Protein AF-A0A8X6JW72-F1 (afdb_monomer)

pLDDT: mean 97.04, std 2.97, range [80.62, 98.94]

Mean predicted aligned error: 2.6 Å

Secondary structure (DSSP, 8-state):
-PPP-----SS---HHHHHTTTT-EEETTEEEE--TTSSEEEEEESS-S--SPP-SEEEEE-B-GGGHHHHHHHHHHHHT-TT-S-SEEEEE-TTTS-TTSHHHHS--EEEE---SSTTSPPPHHHHHHHHHHHHHHHHHHHHTTPPB----TT-B--TT-SSEEEEETTT--SS--HHHHHHHHT-HHHHHHH-

Radius of gyration: 15.73 Å; Cα contacts (8 Å, |Δi|>4): 395; chains: 1; bounding box: 40×36×39 Å

Nearest PDB structures (foldseek):
  2q8y-assembly1_A  TM=9.931E-01  e=3.875E-40  Salmonella enterica subsp. enterica serovar Enteritidis
  2z8p-assembly1_A  TM=9.912E-01  e=4.038E-39  Salmonella enterica subsp. enterica serovar Typhimurium
  4hah-assembly1_A  TM=9.870E-01  e=9.002E-39  Salmonella enterica subsp. enterica serovar Typhimurium str. LT2
  4h43-assembly1_A  TM=9.862E-01  e=8.464E-39  Salmonella enterica subsp. enterica serovar Typhimurium str. LT2
  3bo6-assembly2_B  TM=9.885E-01  e=1.152E-35  Chromobacterium violaceum

Solvent-accessible surface area (backbone atoms only — not comparable to full-atom values): 10543 Å² total; per-residue (Å²): 131,81,86,75,80,67,61,59,42,81,86,61,70,48,49,68,53,46,64,65,21,34,86,68,38,77,48,74,62,22,43,26,26,30,50,91,88,59,48,45,30,39,38,33,37,75,76,61,77,46,58,16,57,75,75,33,43,30,38,28,37,11,38,31,54,93,42,49,53,59,52,44,54,66,41,39,24,54,69,42,16,85,57,43,78,52,44,33,38,35,36,49,37,76,90,69,46,60,76,86,37,69,50,39,39,4,42,30,30,40,42,45,46,44,21,48,34,72,89,43,44,71,46,70,69,56,52,51,44,41,38,48,50,52,54,50,53,51,50,44,39,54,78,68,67,56,54,58,26,46,74,56,69,38,36,45,64,59,92,88,45,72,38,50,30,37,42,42,62,79,83,46,64,85,85,38,46,70,72,54,35,55,55,52,64,68,32,68,70,53,38,75,60,73,112

InterPro domains:
  IPR003519 OspF/SpvC [PF03536] (1-195)
  IPR003519 OspF/SpvC [PR01342] (35-54)
  IPR003519 OspF/SpvC [PR01342] (135-155)
  IPR003519 OspF/SpvC [PR01342] (157-173)
  IPR038498 OspF/SpvC superfamily [G3DSA:3.30.2430.10] (5-195)

Structure (mmCIF, N/CA/C/O backbone):
data_AF-A0A8X6JW72-F1
#
_entry.id   AF-A0A8X6JW72-F1
#
loop_
_atom_site.group_PDB
_atom_site.id
_atom_site.type_symbol
_atom_site.label_atom_id
_atom_site.label_alt_id
_atom_site.label_comp_id
_atom_site.label_asym_id
_atom_site.label_entity_id
_atom_site.label_seq_id
_atom_site.pdbx_PDB_ins_code
_atom_site.Cartn_x
_atom_site.Cartn_y
_atom_site.Cartn_z
_atom_site.occupancy
_atom_site.B_iso_or_equiv
_atom_site.auth_seq_id
_atom_site.auth_comp_id
_atom_site.auth_asym_id
_atom_site.auth_atom_id
_atom_site.pdbx_PDB_model_num
ATOM 1 N N . MET A 1 1 ? -20.521 2.974 9.605 1.00 90.31 1 MET A N 1
ATOM 2 C CA . MET A 1 1 ? -20.704 3.885 8.448 1.00 90.31 1 MET A CA 1
ATOM 3 C C . MET A 1 1 ? -21.095 3.029 7.242 1.00 90.31 1 MET A C 1
ATOM 5 O O . MET A 1 1 ? -20.804 1.838 7.299 1.00 90.31 1 MET A O 1
ATOM 9 N N . PRO A 1 2 ? -21.803 3.548 6.220 1.00 95.19 2 PRO A N 1
ATOM 10 C CA . PRO A 1 2 ? -22.152 2.751 5.036 1.00 95.19 2 PRO A CA 1
ATOM 11 C C . PRO A 1 2 ? -20.898 2.270 4.289 1.00 95.19 2 PRO A C 1
ATOM 13 O O . PRO A 1 2 ? -19.807 2.802 4.504 1.00 95.19 2 PRO A O 1
ATOM 16 N N . VAL A 1 3 ? -21.055 1.262 3.428 1.00 96.06 3 VAL A N 1
ATOM 17 C CA . VAL A 1 3 ? -19.967 0.737 2.586 1.00 96.06 3 VAL A CA 1
ATOM 18 C C . VAL A 1 3 ? -19.369 1.871 1.753 1.00 96.06 3 VAL A C 1
ATOM 20 O O . VAL A 1 3 ? -20.101 2.704 1.216 1.00 96.06 3 VAL A O 1
ATOM 23 N N . SER A 1 4 ? -18.039 1.925 1.678 1.00 97.25 4 SER A N 1
ATOM 24 C CA . SER A 1 4 ? -17.367 2.900 0.813 1.00 97.25 4 SER A CA 1
ATOM 25 C C . SER A 1 4 ? -17.447 2.452 -0.643 1.00 97.25 4 SER A C 1
ATOM 27 O O . SER A 1 4 ? -17.268 1.277 -0.947 1.00 97.25 4 SER A O 1
ATOM 29 N N . HIS A 1 5 ? -17.683 3.396 -1.547 1.00 97.19 5 HIS A N 1
ATOM 30 C CA . HIS A 1 5 ? -17.646 3.149 -2.982 1.00 97.19 5 HIS A CA 1
ATOM 31 C C . HIS A 1 5 ? -16.358 3.732 -3.556 1.00 97.19 5 HIS A C 1
ATOM 33 O O . HIS A 1 5 ? -16.029 4.886 -3.284 1.00 97.19 5 HIS A O 1
ATOM 39 N N . PHE A 1 6 ? -15.639 2.922 -4.331 1.00 98.19 6 PHE A N 1
ATOM 40 C CA . PHE A 1 6 ? -14.434 3.331 -5.040 1.00 98.19 6 PHE A CA 1
ATOM 41 C C . PHE A 1 6 ? -14.673 3.146 -6.532 1.00 98.19 6 PHE A C 1
ATOM 43 O O . PHE A 1 6 ? -14.782 2.013 -7.005 1.00 98.19 6 PHE A O 1
ATOM 50 N N . LYS A 1 7 ? -14.787 4.242 -7.281 1.00 98.25 7 LYS A N 1
ATOM 51 C CA . LYS A 1 7 ? -14.865 4.170 -8.736 1.00 98.25 7 LYS A CA 1
ATOM 52 C C . LYS A 1 7 ? -13.480 3.860 -9.284 1.00 98.25 7 LYS A C 1
ATOM 54 O O . LYS A 1 7 ? -12.578 4.699 -9.259 1.00 98.25 7 LYS A O 1
ATOM 59 N N . GLU A 1 8 ? -13.303 2.628 -9.736 1.00 98.38 8 GLU A N 1
ATOM 60 C CA . GLU A 1 8 ? -12.035 2.183 -10.296 1.00 98.38 8 GLU A CA 1
ATOM 61 C C . GLU A 1 8 ? -11.708 2.907 -11.599 1.00 98.38 8 GLU A C 1
ATOM 63 O O . GLU A 1 8 ? -12.573 3.143 -12.447 1.00 98.38 8 GLU A O 1
ATOM 68 N N . ALA A 1 9 ? -10.435 3.253 -11.755 1.00 97.75 9 ALA A N 1
ATOM 69 C CA . ALA A 1 9 ? -9.932 3.815 -12.992 1.00 97.75 9 ALA A CA 1
ATOM 70 C C . ALA A 1 9 ? -9.752 2.722 -14.058 1.00 97.75 9 ALA A C 1
ATOM 72 O O . ALA A 1 9 ? -9.235 1.645 -13.772 1.00 97.75 9 ALA A O 1
ATOM 73 N N . LEU A 1 10 ? -10.165 3.013 -15.295 1.00 95.00 10 LEU A N 1
ATOM 74 C CA . LEU A 1 10 ? -10.075 2.074 -16.423 1.00 95.00 10 LEU A CA 1
ATOM 75 C C . LEU A 1 10 ? -8.853 2.336 -17.315 1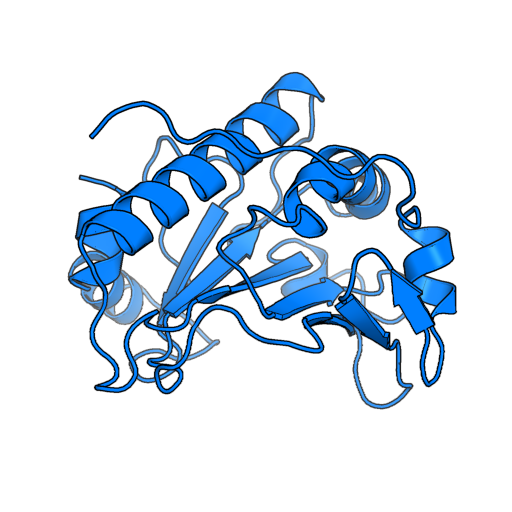.00 95.00 10 LEU A C 1
ATOM 77 O O . LE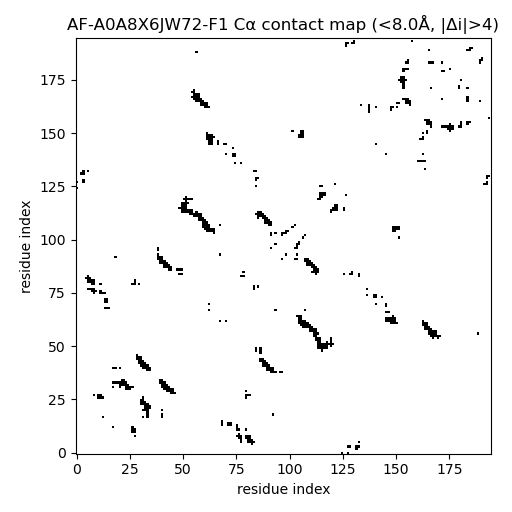U A 1 10 ? -8.212 1.395 -17.767 1.00 95.00 10 LEU A O 1
ATOM 81 N N . ASP A 1 11 ? -8.530 3.608 -17.560 1.00 95.19 11 ASP A N 1
ATOM 82 C CA . ASP A 1 11 ? -7.392 4.026 -18.386 1.00 95.19 11 ASP A CA 1
ATOM 83 C C . ASP A 1 11 ? -6.166 4.263 -17.497 1.00 95.19 11 ASP A C 1
ATOM 85 O O . ASP A 1 11 ? -5.875 5.384 -17.067 1.00 95.19 11 ASP A O 1
ATOM 89 N N . VAL A 1 12 ? -5.524 3.160 -17.116 1.00 97.25 12 VAL A N 1
ATOM 90 C CA . VAL A 1 12 ? -4.360 3.127 -16.225 1.00 97.25 12 VAL A CA 1
ATOM 91 C C . VAL A 1 12 ? -3.237 2.323 -16.873 1.00 97.25 12 VAL A C 1
ATOM 93 O O . VAL A 1 12 ? -3.514 1.369 -17.604 1.00 97.25 12 VAL A O 1
ATOM 96 N N . PRO A 1 13 ? -1.964 2.672 -16.618 1.00 97.19 13 PRO A N 1
ATOM 97 C CA . PRO A 1 13 ? -0.854 1.875 -17.117 1.00 97.19 13 PRO A CA 1
ATOM 98 C C . PRO A 1 13 ? -0.915 0.467 -16.524 1.00 97.19 13 PRO A C 1
ATOM 100 O O . PRO A 1 13 ? -1.323 0.295 -15.376 1.00 97.19 13 PRO A O 1
ATOM 103 N N . ASP A 1 14 ? -0.448 -0.523 -17.281 1.00 98.31 14 ASP A N 1
ATOM 104 C CA . ASP A 1 14 ? -0.059 -1.809 -16.710 1.00 98.31 14 ASP A CA 1
ATOM 105 C C . ASP A 1 14 ? 1.301 -1.684 -15.989 1.00 98.31 14 ASP A C 1
ATOM 107 O O . ASP A 1 14 ? 1.929 -0.619 -15.941 1.00 98.31 14 ASP A O 1
ATOM 111 N N . TYR A 1 15 ? 1.791 -2.782 -15.412 1.00 98.44 15 TYR A N 1
ATOM 112 C CA . TYR A 1 15 ? 3.064 -2.766 -14.690 1.00 98.44 15 TYR A CA 1
ATOM 113 C C . TYR A 1 15 ? 4.271 -2.432 -15.591 1.00 98.44 15 TYR A C 1
ATOM 115 O O . TYR A 1 15 ? 5.221 -1.779 -15.152 1.00 98.44 15 TYR A O 1
ATOM 123 N N . SER A 1 16 ? 4.246 -2.838 -16.864 1.00 97.50 16 SER A N 1
ATOM 124 C CA . SER A 1 16 ? 5.313 -2.519 -17.819 1.00 97.50 16 SER A CA 1
ATOM 125 C C . SER A 1 16 ? 5.293 -1.033 -18.194 1.00 97.50 16 SER A C 1
ATOM 127 O O . SER A 1 16 ? 6.338 -0.381 -18.192 1.00 97.50 16 SER A O 1
ATOM 129 N N . GLY A 1 17 ? 4.110 -0.469 -18.432 1.00 97.19 17 GLY A N 1
ATOM 130 C CA . GLY A 1 17 ? 3.892 0.958 -18.650 1.00 97.19 17 GLY A CA 1
ATOM 131 C C . GLY A 1 17 ? 4.327 1.790 -17.446 1.00 97.19 17 GLY A C 1
ATOM 132 O O . GLY A 1 17 ? 5.027 2.787 -17.608 1.00 97.19 17 GLY A O 1
ATOM 133 N N . MET A 1 18 ? 4.041 1.328 -16.224 1.00 97.19 18 MET A N 1
ATOM 134 C CA . MET A 1 18 ? 4.551 1.955 -14.999 1.00 97.19 18 MET A CA 1
ATOM 135 C C . MET A 1 18 ? 6.077 2.036 -14.980 1.00 97.19 18 MET A C 1
ATOM 137 O O . MET A 1 18 ? 6.633 3.090 -14.658 1.00 97.19 18 MET A O 1
ATOM 141 N N . ARG A 1 19 ? 6.777 0.964 -15.370 1.00 96.75 19 ARG A N 1
ATOM 142 C CA . ARG A 1 19 ? 8.248 0.955 -15.445 1.00 96.75 19 ARG A CA 1
ATOM 143 C C . ARG A 1 19 ? 8.788 1.972 -16.451 1.00 96.75 19 ARG A C 1
ATOM 145 O O . ARG A 1 19 ? 9.873 2.512 -16.237 1.00 96.75 19 ARG A O 1
ATOM 152 N N . GLN A 1 20 ? 8.026 2.274 -17.499 1.00 94.94 20 GLN A N 1
ATOM 153 C CA . GLN A 1 20 ? 8.377 3.245 -18.538 1.00 94.94 20 GLN A CA 1
ATO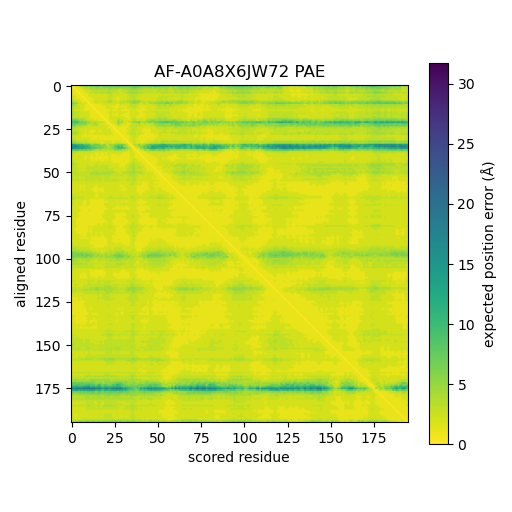M 154 C C . GLN A 1 20 ? 8.076 4.707 -18.159 1.00 94.94 20 GLN A C 1
ATOM 156 O O . GLN A 1 20 ? 8.390 5.598 -18.943 1.00 94.94 20 GLN A O 1
ATOM 161 N N . SER A 1 21 ? 7.558 4.984 -16.953 1.00 92.06 21 SER A N 1
ATOM 162 C CA . SER A 1 21 ? 7.242 6.355 -16.497 1.00 92.06 21 SER A CA 1
ATOM 163 C C . SER A 1 21 ? 8.437 7.322 -16.535 1.00 92.06 21 SER A C 1
ATOM 165 O O . SER A 1 21 ? 8.249 8.535 -16.574 1.00 92.06 21 SER A O 1
ATOM 167 N N . GLY A 1 22 ? 9.672 6.803 -16.511 1.00 90.56 22 GLY A N 1
ATOM 168 C CA . GLY A 1 22 ? 10.889 7.600 -16.661 1.00 90.56 22 GLY A CA 1
ATOM 169 C C . GLY A 1 22 ? 10.984 8.735 -15.637 1.00 90.56 22 GLY A C 1
ATOM 170 O O . GLY A 1 22 ? 10.811 8.512 -14.438 1.00 90.56 22 GLY A O 1
ATOM 171 N N . PHE A 1 23 ? 11.269 9.948 -16.117 1.00 89.50 23 PHE A N 1
ATOM 172 C CA . PHE A 1 23 ? 11.357 11.149 -15.278 1.00 89.50 23 PHE A CA 1
ATOM 173 C C . PHE A 1 23 ? 9.980 11.637 -14.804 1.00 89.50 23 PHE A C 1
ATOM 175 O O . PHE A 1 23 ? 9.826 12.040 -13.652 1.00 89.50 23 PHE A O 1
ATOM 182 N N . PHE A 1 24 ? 8.982 11.604 -15.689 1.00 93.00 24 PHE A N 1
ATOM 183 C CA . PHE A 1 24 ? 7.644 12.109 -15.412 1.00 93.00 24 PHE A CA 1
ATOM 184 C C . PHE A 1 24 ? 6.621 11.523 -16.388 1.00 93.00 24 PHE A C 1
ATOM 186 O O . PHE A 1 24 ? 6.779 11.638 -17.603 1.00 93.00 24 PHE A O 1
ATOM 193 N N . ALA A 1 25 ? 5.540 10.974 -15.845 1.00 96.50 25 ALA A N 1
ATOM 194 C CA . ALA A 1 25 ? 4.312 10.648 -16.560 1.00 96.50 25 ALA A CA 1
ATOM 195 C C . ALA A 1 25 ? 3.096 10.988 -15.681 1.00 96.50 25 ALA A C 1
ATOM 197 O O . ALA A 1 25 ? 3.240 11.248 -14.486 1.00 96.50 25 ALA A O 1
ATOM 198 N N . MET A 1 26 ? 1.899 10.996 -16.264 1.00 97.00 26 MET A N 1
ATOM 199 C CA . MET A 1 26 ? 0.645 11.265 -15.554 1.00 97.00 26 MET A CA 1
ATOM 200 C C . MET A 1 26 ? -0.378 10.179 -15.858 1.00 97.00 26 MET A C 1
ATOM 202 O O . MET A 1 26 ? -0.510 9.758 -17.003 1.00 97.00 26 MET A O 1
ATOM 206 N N . SER A 1 27 ? -1.128 9.765 -14.841 1.00 97.00 27 SER A N 1
ATOM 207 C CA . SER A 1 27 ? -2.300 8.899 -14.993 1.00 97.00 27 SER A CA 1
ATOM 208 C C . SER A 1 27 ? -3.297 9.205 -13.881 1.00 97.00 27 SER A C 1
ATOM 210 O O . SER A 1 27 ? -2.924 9.195 -12.710 1.00 97.00 27 SER A O 1
ATOM 212 N N . GLN A 1 28 ? -4.549 9.516 -14.231 1.00 97.06 28 GLN A N 1
ATOM 213 C CA . GLN A 1 28 ? -5.639 9.763 -13.268 1.00 97.06 28 GLN A CA 1
ATOM 214 C C . GLN A 1 28 ? -5.285 10.782 -12.159 1.00 97.06 28 GLN A C 1
ATOM 216 O O . GLN A 1 28 ? -5.621 10.611 -10.989 1.00 97.06 28 GLN A O 1
ATOM 221 N N . GLY A 1 29 ? -4.537 11.836 -12.506 1.00 96.62 29 GLY A N 1
ATOM 222 C CA . GLY A 1 29 ? -4.088 12.857 -11.550 1.00 96.62 29 GLY A CA 1
ATOM 223 C C . GLY A 1 29 ? -2.918 12.439 -10.648 1.00 96.62 29 GLY A C 1
ATOM 224 O O . GLY A 1 29 ? -2.529 13.207 -9.767 1.00 96.62 29 GLY A O 1
ATOM 225 N N . PHE A 1 30 ? -2.328 11.258 -10.855 1.00 98.56 30 PHE A N 1
ATOM 226 C CA . PHE A 1 30 ? -1.087 10.832 -10.214 1.00 98.56 30 PHE A CA 1
ATOM 227 C C . PHE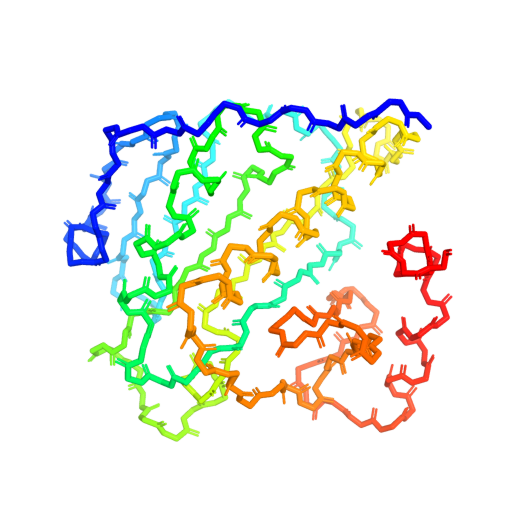 A 1 30 ? 0.115 11.113 -11.114 1.00 98.56 30 PHE A C 1
ATOM 229 O O . PHE A 1 30 ? 0.189 10.632 -12.245 1.00 98.56 30 PHE A O 1
ATOM 236 N N . GLN A 1 31 ? 1.082 11.839 -10.562 1.00 98.38 31 GLN A N 1
ATOM 237 C CA . GLN A 1 31 ? 2.428 11.976 -11.095 1.00 98.38 31 GLN A CA 1
ATOM 238 C C . GLN A 1 31 ? 3.176 10.665 -10.878 1.00 98.38 31 GLN A C 1
ATOM 240 O O . GLN A 1 31 ? 3.309 10.194 -9.743 1.00 98.38 31 GLN A O 1
ATOM 245 N N . LEU A 1 32 ? 3.671 10.101 -11.970 1.00 98.19 32 LEU A N 1
ATOM 246 C CA . LEU A 1 32 ? 4.403 8.848 -12.018 1.00 98.19 32 LEU A CA 1
ATOM 247 C C . LEU A 1 32 ? 5.869 9.114 -12.317 1.00 98.19 32 LEU A C 1
ATOM 249 O O . LEU A 1 32 ? 6.197 9.925 -13.183 1.00 98.19 32 LEU A O 1
ATOM 253 N N . ASN A 1 33 ? 6.757 8.417 -11.619 1.00 96.00 33 ASN A N 1
ATOM 254 C CA . ASN A 1 33 ? 8.174 8.442 -11.949 1.00 96.00 33 ASN A CA 1
ATOM 255 C C . ASN A 1 33 ? 8.881 7.141 -11.561 1.00 96.00 33 ASN A C 1
ATOM 257 O O . ASN A 1 33 ? 8.555 6.515 -10.554 1.00 96.00 33 ASN A O 1
ATOM 261 N N . ASN A 1 34 ? 9.866 6.757 -12.370 1.00 95.19 34 ASN A N 1
ATOM 262 C CA . ASN A 1 34 ? 10.742 5.608 -12.154 1.00 95.19 34 ASN A CA 1
ATOM 263 C C . ASN A 1 34 ? 12.202 6.050 -12.327 1.00 95.19 34 ASN A C 1
ATOM 265 O O . ASN A 1 34 ? 12.896 5.663 -13.273 1.00 95.19 34 ASN A O 1
ATOM 269 N N . HIS A 1 35 ? 12.655 6.929 -11.433 1.00 87.56 35 HIS A N 1
ATOM 270 C CA . HIS A 1 35 ? 14.010 7.469 -11.478 1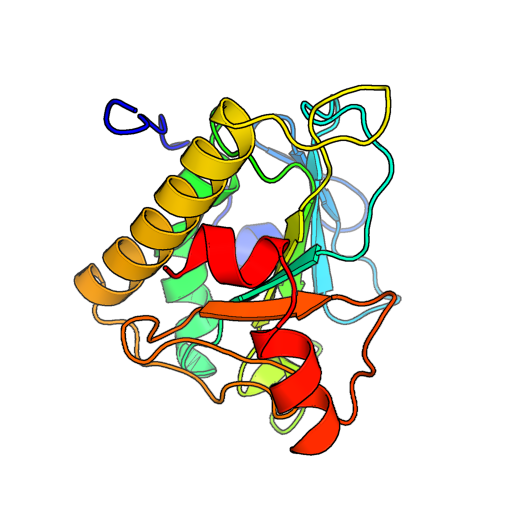.00 87.56 35 HIS A CA 1
ATOM 271 C C . HIS A 1 35 ? 15.071 6.374 -11.254 1.00 87.56 35 HIS A C 1
ATOM 273 O O . HIS A 1 35 ? 14.813 5.318 -10.682 1.00 87.56 35 HIS A O 1
ATOM 279 N N . GLY A 1 36 ? 16.305 6.621 -11.702 1.00 80.62 36 GLY A N 1
ATOM 280 C CA . GLY A 1 36 ? 17.426 5.685 -11.526 1.00 80.62 36 GLY A CA 1
ATOM 281 C C . GLY A 1 36 ? 18.034 5.652 -10.115 1.00 80.62 36 GLY A C 1
ATOM 282 O O . GLY A 1 36 ? 18.957 4.880 -9.885 1.00 80.62 36 GLY A O 1
ATOM 283 N N . TYR A 1 37 ? 17.566 6.497 -9.188 1.00 85.94 37 TYR A N 1
ATOM 284 C CA . TYR A 1 37 ? 18.159 6.651 -7.851 1.00 85.94 37 TYR A CA 1
ATOM 285 C C . TYR A 1 37 ? 17.649 5.638 -6.819 1.00 85.94 37 TYR A C 1
ATOM 287 O O . TYR A 1 37 ? 18.285 5.456 -5.782 1.00 85.94 37 TYR A O 1
ATOM 295 N N . ASP A 1 38 ? 16.509 4.994 -7.075 1.00 93.12 38 ASP A N 1
ATOM 296 C CA . ASP A 1 38 ? 16.004 3.895 -6.259 1.00 93.12 38 ASP A CA 1
ATOM 297 C C . ASP A 1 38 ? 15.403 2.776 -7.128 1.00 93.12 38 ASP A C 1
ATOM 299 O O . ASP A 1 38 ? 15.454 2.803 -8.360 1.00 93.12 38 ASP A O 1
ATOM 303 N N . VAL A 1 39 ? 14.906 1.734 -6.462 1.00 96.19 39 VAL A N 1
ATOM 304 C CA . VAL A 1 39 ? 14.324 0.540 -7.094 1.00 96.19 39 VAL A CA 1
ATOM 305 C C . VAL A 1 39 ? 12.793 0.583 -7.101 1.00 96.19 39 VAL A C 1
ATOM 307 O O . VAL A 1 39 ? 12.157 -0.468 -7.127 1.00 96.19 39 VAL A O 1
ATOM 310 N N . PHE A 1 40 ? 12.183 1.768 -7.006 1.00 97.94 40 PHE A N 1
ATOM 311 C CA . PHE A 1 40 ? 10.733 1.916 -6.915 1.00 97.94 40 PHE A CA 1
ATOM 312 C C . PHE A 1 40 ? 10.182 2.815 -8.020 1.00 97.94 40 PHE A C 1
ATOM 314 O O . PHE A 1 40 ? 10.772 3.820 -8.405 1.00 97.94 40 PHE A O 1
ATOM 321 N N . ILE A 1 41 ? 8.978 2.484 -8.464 1.00 98.31 41 ILE A N 1
ATOM 322 C CA . ILE A 1 41 ? 8.137 3.355 -9.273 1.00 98.31 41 ILE A CA 1
ATOM 323 C C . ILE A 1 41 ? 7.177 4.050 -8.312 1.00 98.31 41 ILE A C 1
ATOM 325 O O . ILE A 1 41 ? 6.458 3.390 -7.556 1.00 98.31 41 ILE A O 1
ATOM 329 N N . HIS A 1 42 ? 7.178 5.378 -8.312 1.00 98.44 42 HIS A N 1
ATOM 330 C CA . HIS A 1 42 ? 6.379 6.191 -7.398 1.00 98.44 42 HIS A CA 1
ATOM 331 C C . HIS A 1 42 ? 5.155 6.744 -8.108 1.00 98.44 42 HIS A C 1
ATOM 333 O O . HIS A 1 42 ? 5.253 7.205 -9.243 1.00 98.44 42 HIS A O 1
ATOM 339 N N . ALA A 1 43 ? 4.035 6.770 -7.394 1.00 98.62 43 ALA A N 1
ATOM 340 C CA . ALA A 1 43 ? 2.827 7.470 -7.784 1.00 98.62 43 ALA A CA 1
ATOM 341 C C . ALA A 1 43 ? 2.442 8.456 -6.679 1.00 98.62 43 ALA A C 1
ATOM 343 O O . ALA A 1 43 ? 2.343 8.100 -5.499 1.00 98.62 43 ALA A O 1
ATOM 344 N N . ARG A 1 44 ? 2.239 9.719 -7.047 1.00 98.56 44 ARG A N 1
ATOM 345 C CA . ARG A 1 44 ? 1.814 10.770 -6.120 1.00 98.56 44 ARG A CA 1
ATOM 346 C C . ARG A 1 44 ? 0.753 11.637 -6.772 1.00 98.56 44 ARG A C 1
ATOM 348 O O . ARG A 1 44 ? 1.001 12.204 -7.829 1.00 98.56 44 ARG A O 1
ATOM 355 N N . ARG A 1 45 ? -0.392 11.792 -6.120 1.00 98.31 45 ARG A N 1
ATOM 356 C CA . ARG A 1 45 ? -1.463 12.676 -6.573 1.00 98.31 45 ARG A CA 1
ATOM 357 C C . ARG A 1 45 ? -0.950 14.118 -6.668 1.00 98.31 45 ARG A C 1
ATOM 359 O O . ARG A 1 45 ? -0.341 14.621 -5.721 1.00 98.31 45 ARG A O 1
ATOM 366 N N . GLU A 1 46 ? -1.176 14.758 -7.812 1.00 97.81 46 GLU A N 1
ATOM 367 C CA . GLU A 1 46 ? -0.775 16.146 -8.078 1.00 97.81 46 GLU A CA 1
ATOM 368 C C . GLU A 1 46 ? -1.504 17.122 -7.150 1.00 97.81 46 GLU A C 1
ATOM 370 O O . GLU A 1 46 ? -0.887 18.028 -6.595 1.00 97.81 46 GLU A O 1
ATOM 375 N N . SER A 1 47 ? -2.798 16.875 -6.926 1.00 97.00 47 SER A N 1
ATOM 376 C CA . SER A 1 47 ? -3.637 17.579 -5.953 1.00 97.00 47 SER A CA 1
ATOM 377 C C . SER A 1 47 ? -4.013 16.626 -4.808 1.00 97.00 47 SER A C 1
ATOM 379 O O . SER A 1 47 ? -4.980 15.874 -4.949 1.00 97.00 47 SER A O 1
ATOM 381 N N . PRO A 1 48 ? -3.244 16.586 -3.700 1.00 97.12 48 PRO A N 1
ATOM 382 C CA . PRO A 1 48 ? -3.510 15.684 -2.581 1.00 97.12 48 PRO A CA 1
ATOM 383 C C . PRO A 1 48 ? -4.874 15.949 -1.942 1.00 97.12 48 PRO A C 1
ATOM 385 O O . PRO A 1 48 ? -5.245 17.104 -1.725 1.00 97.12 48 PRO A O 1
ATOM 388 N N . GLN A 1 49 ? -5.588 14.883 -1.593 1.00 96.81 49 GLN A N 1
ATOM 389 C CA . GLN A 1 49 ? -6.846 14.974 -0.853 1.00 96.81 49 GLN A CA 1
ATOM 390 C C . GLN A 1 49 ? -6.590 15.151 0.650 1.00 96.81 49 GLN A C 1
ATOM 392 O O . GLN A 1 49 ? -7.282 15.936 1.298 1.00 96.81 49 GLN A O 1
ATOM 397 N N . SER A 1 50 ? -5.563 14.494 1.200 1.00 96.69 50 SER A N 1
ATOM 398 C CA . SER A 1 50 ? -5.213 14.574 2.620 1.00 96.69 50 SER A CA 1
ATOM 399 C C . SER A 1 50 ? -4.318 15.777 2.931 1.00 96.69 50 SER A C 1
ATOM 401 O O . SER A 1 50 ? -3.135 15.808 2.556 1.00 96.69 50 SER A O 1
ATOM 403 N N . GLN A 1 51 ? -4.856 16.742 3.684 1.00 96.94 51 GLN A N 1
ATOM 404 C CA . GLN A 1 51 ? -4.196 18.022 3.987 1.00 96.94 51 GLN A CA 1
ATOM 405 C C . GLN A 1 51 ? -3.234 17.962 5.182 1.00 96.94 51 GLN A C 1
ATOM 407 O O . GLN A 1 51 ? -2.353 18.812 5.313 1.00 96.94 51 GLN A O 1
ATOM 412 N N . GLY A 1 52 ? -3.349 16.947 6.039 1.00 97.19 52 GLY A N 1
ATOM 413 C CA . GLY A 1 52 ? -2.510 16.800 7.224 1.00 97.19 52 GLY A CA 1
ATOM 414 C C . GLY A 1 52 ? -1.049 16.466 6.916 1.00 97.19 52 GLY A C 1
ATOM 415 O O . GLY A 1 52 ? -0.670 16.094 5.797 1.00 97.19 52 GLY A O 1
ATOM 416 N N . LYS A 1 53 ? -0.193 16.564 7.937 1.00 98.12 53 LYS A N 1
ATOM 417 C CA . LYS A 1 53 ? 1.205 16.112 7.872 1.00 98.12 53 LYS A CA 1
ATOM 418 C C . LYS A 1 53 ? 1.274 14.594 7.993 1.00 98.12 53 LYS A C 1
ATOM 420 O O . LYS A 1 53 ? 0.512 13.987 8.733 1.00 98.12 53 LYS A O 1
ATOM 425 N N . PHE A 1 54 ? 2.210 13.978 7.278 1.00 98.12 54 PHE A N 1
ATOM 426 C CA . PHE A 1 54 ? 2.408 12.533 7.349 1.00 98.12 54 PHE A CA 1
ATOM 427 C C . PHE A 1 54 ? 2.831 12.102 8.765 1.00 98.12 54 PHE A C 1
ATOM 429 O O . PHE A 1 54 ? 3.823 12.606 9.288 1.00 98.12 54 PHE A O 1
ATOM 436 N N . ALA A 1 55 ? 2.073 11.179 9.367 1.00 97.94 55 ALA A N 1
ATOM 437 C CA . ALA A 1 55 ? 2.229 10.741 10.761 1.00 97.94 55 ALA A CA 1
ATOM 438 C C . ALA A 1 55 ? 2.936 9.378 10.910 1.00 97.94 55 ALA A C 1
ATOM 440 O O . ALA A 1 55 ? 3.019 8.824 12.007 1.00 97.94 55 ALA A O 1
ATOM 441 N N . GLY A 1 56 ? 3.461 8.837 9.808 1.00 98.25 56 GLY A N 1
ATOM 442 C CA . GLY A 1 56 ? 4.239 7.602 9.784 1.00 98.25 56 GLY A CA 1
ATOM 443 C C . GLY A 1 56 ? 3.473 6.360 9.331 1.00 98.25 56 GLY A C 1
ATOM 444 O O . GLY A 1 56 ? 4.112 5.364 8.994 1.00 98.25 56 GLY A O 1
ATOM 445 N N . ASP A 1 57 ? 2.143 6.410 9.299 1.00 98.81 57 ASP A N 1
ATOM 446 C CA . ASP A 1 57 ? 1.290 5.254 9.019 1.00 98.81 57 ASP A CA 1
ATOM 447 C C . ASP A 1 57 ? 1.413 4.812 7.559 1.00 98.81 57 ASP A C 1
ATOM 449 O O . ASP A 1 57 ? 1.207 5.589 6.621 1.00 98.81 57 ASP A O 1
ATOM 453 N N . LYS A 1 58 ? 1.760 3.544 7.345 1.00 98.75 58 LYS A N 1
ATOM 454 C CA . LYS A 1 58 ? 1.821 2.968 6.005 1.00 98.75 58 LYS A CA 1
ATOM 455 C C . LYS A 1 58 ? 1.502 1.488 6.007 1.00 98.75 58 LYS A C 1
ATOM 457 O O . LYS A 1 58 ? 1.744 0.778 6.985 1.00 98.75 58 LYS A O 1
ATOM 462 N N . PHE A 1 59 ? 1.030 1.042 4.855 1.00 98.94 59 PHE A N 1
ATOM 463 C CA . PHE A 1 59 ? 0.835 -0.364 4.559 1.00 98.94 59 PHE A CA 1
ATOM 464 C C . PHE A 1 59 ? 1.850 -0.838 3.535 1.00 98.94 59 PHE A C 1
ATOM 466 O O . PHE A 1 59 ? 2.263 -0.073 2.658 1.00 98.94 59 PHE A O 1
ATOM 473 N N . HIS A 1 60 ? 2.203 -2.110 3.617 1.00 98.88 60 HIS A N 1
ATOM 474 C CA . HIS A 1 60 ? 2.834 -2.824 2.526 1.00 98.88 60 HIS A CA 1
ATOM 475 C C . HIS A 1 60 ? 1.898 -3.913 2.008 1.00 98.88 60 HIS A C 1
ATOM 477 O O . HIS A 1 60 ? 1.060 -4.418 2.749 1.00 98.88 60 HIS A O 1
ATOM 483 N N . ILE A 1 61 ? 2.054 -4.265 0.733 1.00 98.94 61 ILE A N 1
ATOM 484 C CA . ILE A 1 61 ? 1.362 -5.400 0.113 1.00 98.94 61 ILE A CA 1
ATOM 485 C C . ILE A 1 61 ? 2.429 -6.402 -0.315 1.00 98.94 61 ILE A C 1
ATOM 487 O O . ILE A 1 61 ? 3.365 -6.033 -1.032 1.00 98.94 61 ILE A O 1
ATOM 491 N N . SER A 1 62 ? 2.293 -7.641 0.147 1.00 98.88 62 SER A N 1
ATOM 492 C CA . SER A 1 62 ? 3.228 -8.737 -0.097 1.00 98.88 62 SER A CA 1
ATOM 493 C C . SER A 1 62 ? 2.568 -9.807 -0.956 1.00 98.88 62 SER A C 1
ATOM 495 O O . SER A 1 62 ? 1.672 -10.518 -0.504 1.00 98.88 62 SER A O 1
ATOM 497 N N . VAL A 1 63 ? 3.043 -9.953 -2.188 1.00 98.88 63 VAL A N 1
ATOM 498 C CA . VAL A 1 63 ? 2.589 -10.983 -3.138 1.00 98.88 63 VAL A CA 1
ATOM 499 C C . VAL A 1 63 ? 3.751 -11.882 -3.541 1.00 98.88 63 VAL A C 1
ATOM 501 O O . VAL A 1 63 ? 4.914 -11.533 -3.325 1.00 98.88 63 VAL A O 1
ATOM 504 N N . LEU A 1 64 ? 3.469 -13.046 -4.121 1.00 98.62 64 LEU A N 1
ATOM 505 C CA . LEU A 1 64 ? 4.506 -13.880 -4.715 1.00 98.62 64 LEU A CA 1
ATOM 506 C C . LEU A 1 64 ? 5.280 -13.052 -5.748 1.00 98.62 64 LEU A C 1
ATOM 508 O O . LEU A 1 64 ? 4.680 -12.406 -6.605 1.00 98.62 64 LEU A O 1
ATOM 512 N N . ARG A 1 65 ? 6.614 -13.079 -5.662 1.00 98.19 65 ARG A N 1
ATOM 513 C CA . ARG A 1 65 ? 7.517 -12.226 -6.452 1.00 98.19 65 ARG A CA 1
ATOM 514 C C . ARG A 1 65 ? 7.172 -12.194 -7.943 1.00 98.19 65 ARG A C 1
ATOM 516 O O . ARG A 1 65 ? 7.079 -11.124 -8.535 1.00 98.19 65 ARG A O 1
ATOM 523 N N . ASP A 1 66 ? 6.960 -13.366 -8.533 1.00 98.19 66 ASP A N 1
ATOM 524 C CA . ASP A 1 66 ? 6.721 -13.508 -9.972 1.00 98.19 66 ASP A CA 1
ATOM 525 C C . ASP A 1 66 ? 5.280 -13.126 -10.379 1.00 98.19 66 ASP A C 1
ATOM 527 O O . ASP A 1 66 ? 4.963 -13.085 -11.565 1.00 98.19 66 ASP A O 1
ATOM 531 N N . MET A 1 67 ? 4.414 -12.815 -9.404 1.00 98.69 67 MET A N 1
ATOM 532 C CA . MET A 1 67 ? 3.042 -12.338 -9.606 1.00 98.69 67 MET A CA 1
ATOM 533 C C . MET A 1 67 ? 2.888 -10.820 -9.424 1.00 98.69 67 MET A C 1
ATOM 535 O O . MET A 1 67 ? 1.766 -10.320 -9.475 1.00 98.69 67 MET A O 1
ATOM 539 N N . VAL A 1 68 ? 3.972 -10.061 -9.205 1.00 98.75 68 VAL A N 1
ATOM 540 C CA . VAL A 1 68 ? 3.901 -8.594 -9.035 1.00 98.75 68 VAL A CA 1
ATOM 541 C C . VAL A 1 68 ? 3.209 -7.894 -10.216 1.00 98.75 68 VAL A C 1
ATOM 543 O O . VAL A 1 68 ? 2.334 -7.070 -9.948 1.00 98.75 68 VAL A O 1
ATOM 546 N N . PRO A 1 69 ? 3.500 -8.211 -11.497 1.00 98.69 69 PRO A N 1
ATOM 547 C CA . PRO A 1 69 ? 2.787 -7.597 -12.620 1.00 98.69 69 PRO A CA 1
ATOM 548 C C . PRO A 1 69 ? 1.274 -7.869 -12.611 1.00 98.69 69 PRO A C 1
ATOM 550 O O . PRO A 1 69 ? 0.478 -6.963 -12.850 1.00 98.69 69 PRO A O 1
ATOM 553 N N . GLN A 1 70 ? 0.868 -9.100 -12.292 1.00 98.62 70 GLN A N 1
ATOM 554 C CA . GLN A 1 70 ? -0.529 -9.535 -12.236 1.00 98.62 70 GLN A CA 1
ATOM 555 C C . GLN A 1 70 ? -1.257 -8.894 -11.050 1.00 98.62 70 GLN A C 1
ATOM 557 O O . GLN A 1 70 ? -2.368 -8.392 -11.203 1.00 98.62 70 GLN A O 1
ATOM 562 N N . ALA A 1 71 ? -0.612 -8.851 -9.881 1.00 98.81 71 ALA A N 1
ATOM 563 C CA . ALA A 1 71 ? -1.124 -8.163 -8.702 1.00 98.81 71 ALA A CA 1
ATOM 564 C C . ALA A 1 71 ? -1.284 -6.663 -8.966 1.00 98.81 71 ALA A C 1
ATOM 566 O O . ALA A 1 71 ? -2.311 -6.083 -8.628 1.00 98.81 71 ALA A O 1
ATOM 567 N N . PHE A 1 72 ? -0.302 -6.038 -9.621 1.00 98.88 72 PHE A N 1
ATOM 568 C CA . PHE A 1 72 ? -0.391 -4.637 -10.012 1.00 98.88 72 PHE A CA 1
ATOM 569 C C . PHE A 1 72 ? -1.597 -4.400 -10.929 1.00 98.88 72 PHE A C 1
ATOM 571 O O . PHE A 1 72 ? -2.383 -3.496 -10.662 1.00 98.88 72 PHE A O 1
ATOM 578 N N . GLN A 1 73 ? -1.784 -5.234 -11.956 1.00 98.69 73 GLN A N 1
ATOM 579 C CA . GLN A 1 73 ? -2.924 -5.122 -12.868 1.00 98.69 73 GLN A CA 1
ATOM 580 C C . GLN A 1 73 ? -4.268 -5.288 -12.146 1.00 98.69 73 GLN A C 1
ATOM 582 O O . GLN A 1 73 ? -5.209 -4.558 -12.435 1.00 98.69 73 GLN A O 1
ATOM 587 N N . ALA A 1 74 ? -4.365 -6.222 -11.196 1.00 98.69 74 ALA A N 1
ATOM 588 C CA . ALA A 1 74 ? -5.588 -6.441 -10.427 1.00 98.69 74 ALA A CA 1
ATOM 589 C C . ALA A 1 74 ? -5.941 -5.239 -9.530 1.00 98.69 74 ALA A C 1
ATOM 591 O O . ALA A 1 74 ? -7.120 -4.944 -9.324 1.00 98.69 74 ALA A O 1
ATOM 592 N N . LEU A 1 75 ? -4.923 -4.554 -8.999 1.00 98.88 75 LEU A N 1
ATOM 593 C CA . LEU A 1 75 ? -5.068 -3.442 -8.059 1.00 98.88 75 LEU A CA 1
ATOM 594 C C . LEU A 1 75 ? -5.103 -2.057 -8.718 1.00 98.88 75 LEU A C 1
ATOM 596 O O . LEU A 1 75 ? -5.499 -1.095 -8.060 1.00 98.88 75 LEU A O 1
ATOM 600 N N . SER A 1 76 ? -4.667 -1.919 -9.972 1.00 98.56 76 SER A N 1
ATOM 601 C CA . SER A 1 76 ? -4.424 -0.618 -10.610 1.00 98.56 76 SER A CA 1
ATOM 602 C C . SER A 1 76 ? -5.669 0.270 -10.625 1.00 98.56 76 SER A C 1
ATOM 604 O O . SER A 1 76 ? -5.574 1.445 -10.269 1.00 98.56 76 SER A O 1
ATOM 606 N N . GLY A 1 77 ? -6.845 -0.295 -10.912 1.00 98.62 77 GLY A N 1
ATOM 607 C CA . GLY A 1 77 ? -8.115 0.433 -10.881 1.00 98.62 77 GLY A CA 1
ATOM 608 C C . GLY A 1 77 ? -8.406 1.083 -9.524 1.00 98.62 77 GLY A C 1
ATOM 609 O O . GLY A 1 77 ? -8.833 2.237 -9.474 1.00 98.62 77 GLY A O 1
ATOM 610 N N . LEU A 1 78 ? -8.096 0.394 -8.420 1.00 98.81 78 LEU A N 1
ATOM 611 C CA . LEU A 1 78 ? -8.233 0.915 -7.056 1.00 98.81 78 LEU A CA 1
ATOM 612 C C . LEU A 1 78 ? -7.120 1.916 -6.711 1.00 98.81 78 LEU A C 1
ATOM 614 O O . LEU A 1 78 ? -7.398 2.984 -6.169 1.00 98.81 78 LEU A O 1
ATOM 618 N N . LEU A 1 79 ? -5.862 1.605 -7.040 1.00 98.75 79 LEU A N 1
ATOM 619 C CA . LEU A 1 79 ? -4.703 2.453 -6.722 1.00 98.75 79 LEU A CA 1
ATOM 620 C C . LEU A 1 79 ? -4.748 3.822 -7.418 1.00 98.75 79 LEU A C 1
ATOM 622 O O . LEU A 1 79 ? -4.300 4.814 -6.840 1.00 98.75 79 LEU A O 1
ATOM 626 N N . PHE A 1 80 ? -5.306 3.874 -8.628 1.00 98.75 80 PHE A N 1
ATOM 627 C CA . PHE A 1 80 ? -5.504 5.095 -9.415 1.00 98.75 80 PHE A CA 1
ATOM 628 C C . PHE A 1 80 ? -6.906 5.698 -9.283 1.00 98.75 80 PHE A C 1
ATOM 630 O O . PHE A 1 80 ? -7.202 6.693 -9.940 1.00 98.75 80 PHE A O 1
ATOM 637 N N . SER A 1 81 ? -7.773 5.123 -8.448 1.00 98.69 81 SER A N 1
ATOM 638 C CA . SER A 1 81 ? -9.122 5.644 -8.251 1.00 98.69 81 SER A CA 1
ATOM 639 C C . SER A 1 81 ? -9.089 7.094 -7.748 1.00 98.69 81 SER A C 1
ATOM 641 O O . SER A 1 81 ? -8.335 7.445 -6.829 1.00 98.69 81 SER A O 1
ATOM 643 N N . GLU A 1 82 ? -9.967 7.931 -8.304 1.00 98.00 82 GLU A N 1
ATOM 644 C CA . GLU A 1 82 ? -10.246 9.273 -7.776 1.00 98.00 82 GLU A CA 1
ATOM 645 C C . GLU A 1 82 ? -10.773 9.213 -6.332 1.00 98.00 82 GLU A C 1
ATOM 647 O O . GLU A 1 82 ? -10.511 10.108 -5.529 1.00 98.00 82 GLU A O 1
ATOM 652 N N . ASP A 1 83 ? -11.410 8.098 -5.966 1.00 98.50 83 ASP A N 1
ATOM 653 C CA . ASP A 1 83 ? -11.914 7.830 -4.626 1.00 98.50 83 ASP A CA 1
ATOM 654 C C . ASP A 1 83 ? -10.873 7.179 -3.708 1.00 98.50 83 ASP A C 1
ATOM 656 O O . ASP A 1 83 ? -11.167 6.971 -2.533 1.00 98.50 83 ASP A O 1
ATOM 660 N N . SER A 1 84 ? -9.662 6.858 -4.169 1.00 98.62 84 SER A N 1
ATOM 661 C CA . SER A 1 84 ? -8.640 6.264 -3.298 1.00 98.62 84 SER A CA 1
ATOM 662 C C . SER A 1 84 ? -8.261 7.222 -2.154 1.00 98.62 84 SER A C 1
ATOM 664 O O . SER A 1 84 ? -7.946 8.390 -2.423 1.00 98.62 84 SER A O 1
ATOM 666 N N . PRO A 1 85 ? -8.226 6.757 -0.886 1.00 98.69 85 PRO A N 1
ATOM 667 C CA . PRO A 1 85 ? -7.752 7.553 0.248 1.00 98.69 85 PRO A CA 1
ATOM 668 C C . PRO A 1 85 ? -6.217 7.690 0.280 1.00 98.69 85 PRO A C 1
ATOM 670 O O . PRO A 1 85 ? -5.672 8.323 1.183 1.00 98.69 85 PRO A O 1
ATOM 673 N N . VAL A 1 86 ? -5.500 7.092 -0.679 1.00 98.81 86 VAL A N 1
ATOM 674 C CA . VAL A 1 86 ? -4.035 7.044 -0.714 1.00 98.81 86 VAL A CA 1
ATOM 675 C C . VAL A 1 86 ? -3.496 8.004 -1.775 1.00 98.81 86 VAL A C 1
ATOM 677 O O . VAL A 1 86 ? -3.429 7.681 -2.957 1.00 98.81 86 VAL A O 1
ATOM 680 N N . ASP A 1 87 ? -3.040 9.181 -1.344 1.00 98.81 87 ASP A N 1
ATOM 681 C CA . ASP A 1 87 ? -2.436 10.183 -2.239 1.00 98.81 87 ASP A CA 1
ATOM 682 C C . ASP A 1 87 ? -1.043 9.793 -2.746 1.00 98.81 87 ASP A C 1
ATOM 684 O O . ASP A 1 87 ? -0.561 10.342 -3.737 1.00 98.81 87 ASP A O 1
ATOM 688 N N . LYS A 1 88 ? -0.339 8.910 -2.034 1.00 98.81 88 LYS A N 1
ATOM 689 C CA . LYS A 1 88 ? 1.031 8.525 -2.366 1.00 98.81 88 LYS A CA 1
ATOM 690 C C . LYS A 1 88 ? 1.236 7.042 -2.133 1.00 98.81 88 LYS A C 1
ATOM 692 O O . LYS A 1 88 ? 1.013 6.537 -1.033 1.00 98.81 88 LYS A O 1
ATOM 697 N N . TRP A 1 89 ? 1.763 6.374 -3.143 1.00 98.88 89 TRP A N 1
ATOM 698 C CA . TRP A 1 89 ? 2.166 4.984 -3.064 1.00 98.88 89 TRP A CA 1
ATOM 699 C C . TRP A 1 89 ? 3.345 4.721 -3.994 1.00 98.88 89 TRP A C 1
ATOM 701 O O . TRP A 1 89 ? 3.770 5.578 -4.772 1.00 98.88 89 TRP A O 1
ATOM 711 N N . LYS A 1 90 ? 3.934 3.543 -3.865 1.00 98.69 90 LYS A N 1
ATOM 712 C CA . LYS A 1 90 ? 4.994 3.084 -4.757 1.00 98.69 90 LYS A CA 1
ATOM 713 C C . LYS A 1 90 ? 4.934 1.579 -4.922 1.00 98.69 90 LYS A C 1
ATOM 715 O O . LYS A 1 90 ? 4.415 0.890 -4.042 1.00 98.69 90 LYS A O 1
ATOM 720 N N . VAL A 1 91 ? 5.507 1.094 -6.012 1.00 98.81 91 VAL A N 1
ATOM 721 C CA . VAL A 1 91 ? 5.689 -0.329 -6.295 1.00 98.81 91 VAL A CA 1
ATOM 722 C C . VAL A 1 91 ? 7.149 -0.595 -6.668 1.00 98.81 91 VAL A C 1
ATOM 724 O O . VAL A 1 91 ? 7.782 0.240 -7.309 1.00 98.81 91 VAL A O 1
ATOM 727 N N . THR A 1 92 ? 7.725 -1.711 -6.230 1.00 98.56 92 THR A N 1
ATOM 728 C CA . THR A 1 92 ? 9.093 -2.117 -6.579 1.00 98.56 92 THR A CA 1
ATOM 729 C C . THR A 1 92 ? 9.208 -2.333 -8.089 1.00 98.56 92 THR A C 1
ATOM 731 O O . THR A 1 92 ? 8.330 -2.953 -8.687 1.00 98.56 92 THR A O 1
ATOM 734 N N . ASP A 1 93 ? 10.288 -1.854 -8.709 1.00 98.19 93 ASP A N 1
ATOM 735 C CA . ASP A 1 93 ? 10.701 -2.227 -10.066 1.00 98.19 93 ASP A CA 1
ATOM 736 C C . ASP A 1 93 ? 11.479 -3.549 -9.992 1.00 98.19 93 ASP A C 1
ATOM 738 O O . ASP A 1 93 ? 12.636 -3.591 -9.555 1.00 98.19 93 ASP A O 1
ATOM 742 N N . MET A 1 94 ? 10.822 -4.644 -10.378 1.00 98.00 94 MET A N 1
ATOM 743 C CA . MET A 1 94 ? 11.341 -6.001 -10.204 1.00 98.00 94 MET A CA 1
ATOM 744 C C . MET A 1 94 ? 12.583 -6.285 -11.057 1.00 98.00 94 MET A C 1
ATOM 746 O O . MET A 1 94 ? 13.340 -7.191 -10.720 1.00 98.00 94 MET A O 1
ATOM 750 N N . GLU A 1 95 ? 12.846 -5.475 -12.089 1.00 96.06 95 GLU A N 1
ATOM 751 C CA . GLU A 1 95 ? 14.057 -5.580 -12.915 1.00 96.06 95 GLU A CA 1
ATOM 752 C C . GLU A 1 95 ? 15.268 -4.856 -12.304 1.00 96.06 95 GLU A C 1
ATOM 754 O O . GLU A 1 95 ? 16.403 -5.087 -12.717 1.00 96.06 95 GLU A O 1
ATOM 759 N N . LYS A 1 96 ? 15.052 -3.968 -11.322 1.00 95.75 96 LYS A N 1
ATOM 760 C CA . LYS A 1 96 ? 16.128 -3.217 -10.646 1.00 95.75 96 LYS A CA 1
ATOM 761 C C . LYS A 1 96 ? 16.512 -3.804 -9.289 1.00 95.75 96 LYS A C 1
ATOM 763 O O . LYS A 1 96 ? 17.596 -3.522 -8.780 1.00 95.75 96 LYS A O 1
ATOM 768 N N . VAL A 1 97 ? 15.617 -4.567 -8.662 1.00 95.75 97 VAL A N 1
ATOM 769 C CA . VAL A 1 97 ? 15.824 -5.108 -7.316 1.00 95.75 97 VAL A CA 1
ATOM 770 C C . VAL A 1 97 ? 16.508 -6.477 -7.359 1.00 95.75 97 VAL A C 1
ATOM 772 O O . VAL A 1 97 ? 16.186 -7.333 -8.177 1.00 95.75 97 VAL A O 1
ATOM 775 N N . VAL A 1 98 ? 17.423 -6.727 -6.419 1.00 94.31 98 VAL A N 1
ATOM 776 C CA . VAL A 1 98 ? 17.962 -8.078 -6.213 1.00 94.31 98 VAL A CA 1
ATOM 777 C C . VAL A 1 98 ? 16.841 -9.008 -5.746 1.00 94.31 98 VAL A C 1
ATOM 779 O O . VAL A 1 98 ? 16.063 -8.672 -4.854 1.00 94.31 98 VAL A O 1
ATOM 782 N N . GLN A 1 99 ? 16.796 -10.206 -6.318 1.00 90.75 99 GLN A N 1
ATOM 783 C CA . GLN A 1 99 ? 15.732 -11.191 -6.126 1.00 90.75 99 GLN A CA 1
ATOM 784 C C . GLN A 1 99 ? 15.473 -11.600 -4.666 1.00 90.75 99 GLN A C 1
ATOM 786 O O . GLN A 1 99 ? 14.347 -11.938 -4.316 1.00 90.75 99 GLN A O 1
ATOM 791 N N . GLN A 1 100 ? 16.504 -11.588 -3.820 1.00 92.38 100 GLN A N 1
ATOM 792 C CA . GLN A 1 100 ? 16.420 -11.955 -2.401 1.00 92.38 100 GLN A CA 1
ATOM 793 C C . GLN A 1 100 ? 16.202 -10.742 -1.484 1.00 92.38 100 GLN A C 1
ATOM 795 O O . GLN A 1 100 ? 16.188 -10.881 -0.262 1.00 92.38 100 GLN A O 1
ATOM 800 N N . ALA A 1 101 ? 16.054 -9.535 -2.037 1.00 93.94 101 ALA A N 1
ATOM 801 C CA . ALA A 1 101 ? 15.779 -8.358 -1.230 1.00 93.94 101 ALA A CA 1
ATOM 802 C C . ALA A 1 101 ? 14.400 -8.467 -0.565 1.00 93.94 101 ALA A C 1
ATOM 804 O O . ALA A 1 101 ? 13.440 -8.958 -1.163 1.00 93.94 101 ALA A O 1
ATOM 805 N N . ARG A 1 102 ? 14.269 -7.899 0.641 1.00 94.06 102 ARG A N 1
ATOM 806 C CA . ARG A 1 102 ? 12.998 -7.856 1.388 1.00 94.06 102 ARG A CA 1
ATOM 807 C C . ARG A 1 102 ? 11.834 -7.336 0.542 1.00 94.06 102 ARG A C 1
ATOM 809 O O . ARG A 1 102 ? 10.753 -7.891 0.611 1.00 94.06 102 ARG A O 1
ATOM 816 N N . VAL A 1 103 ? 12.080 -6.291 -0.255 1.00 93.44 103 VAL A N 1
ATOM 817 C CA . VAL A 1 103 ? 11.081 -5.631 -1.120 1.00 93.44 103 VAL A CA 1
ATOM 818 C C . VAL A 1 103 ? 10.870 -6.328 -2.474 1.00 93.44 103 VAL A C 1
ATOM 820 O O . VAL A 1 103 ? 10.146 -5.808 -3.320 1.00 93.44 103 VAL A O 1
ATOM 823 N N . SER A 1 104 ? 11.541 -7.466 -2.694 1.00 96.12 104 SER A N 1
ATOM 824 C CA . SER A 1 104 ? 11.340 -8.369 -3.833 1.00 96.12 104 SER A CA 1
ATOM 825 C C . SER A 1 104 ? 10.461 -9.559 -3.430 1.00 96.12 104 SER A C 1
ATOM 827 O O . SER A 1 104 ? 9.481 -9.861 -4.108 1.00 96.12 104 SER A O 1
ATOM 829 N N . LEU A 1 105 ? 10.767 -10.196 -2.292 1.00 97.38 105 LEU A N 1
ATOM 830 C CA . LEU A 1 105 ? 10.028 -11.359 -1.771 1.00 97.38 105 LEU A CA 1
ATOM 831 C C . LEU A 1 105 ? 8.665 -10.997 -1.155 1.00 97.38 105 LEU A C 1
ATOM 833 O O . LEU A 1 105 ? 7.767 -11.836 -1.098 1.00 97.38 105 LEU A O 1
ATOM 837 N N . GLY A 1 106 ? 8.507 -9.753 -0.714 1.00 97.06 106 GLY A N 1
ATOM 838 C CA . GLY A 1 106 ? 7.262 -9.184 -0.213 1.00 97.06 106 GLY A CA 1
ATOM 839 C C . GLY A 1 106 ? 7.359 -7.668 -0.133 1.00 97.06 106 GLY A C 1
ATOM 840 O O . GLY A 1 106 ? 8.317 -7.084 -0.635 1.00 97.06 106 GLY A O 1
ATOM 841 N N . ALA A 1 107 ? 6.366 -7.012 0.466 1.00 98.25 107 ALA A N 1
ATOM 842 C CA . ALA A 1 107 ? 6.273 -5.554 0.560 1.00 98.25 107 ALA A CA 1
ATOM 843 C C . ALA A 1 107 ? 6.612 -4.803 -0.738 1.00 98.25 107 ALA A C 1
ATOM 845 O O . ALA A 1 107 ? 7.259 -3.748 -0.712 1.00 98.25 107 ALA A O 1
ATOM 846 N N . GLN A 1 108 ? 6.197 -5.362 -1.876 1.00 98.81 108 GLN A N 1
ATOM 847 C CA . GLN A 1 108 ? 6.503 -4.794 -3.181 1.00 98.81 108 GLN A CA 1
ATOM 848 C C . GLN A 1 108 ? 5.725 -3.503 -3.405 1.00 98.81 108 GLN A C 1
ATOM 850 O O . GLN A 1 108 ? 6.207 -2.617 -4.097 1.00 98.81 108 GLN A O 1
ATOM 855 N N . PHE A 1 109 ? 4.562 -3.354 -2.774 1.00 98.88 109 PHE A N 1
ATOM 856 C CA . PHE A 1 109 ? 3.801 -2.111 -2.766 1.00 98.88 109 PHE A CA 1
ATOM 857 C C . PHE A 1 109 ? 3.935 -1.438 -1.402 1.00 98.88 109 PHE A C 1
ATOM 859 O O . PHE A 1 109 ? 3.993 -2.110 -0.374 1.00 98.88 109 PHE A O 1
ATOM 866 N N . THR A 1 110 ? 3.971 -0.107 -1.375 1.00 98.88 110 THR A N 1
ATOM 867 C CA . THR A 1 110 ? 3.892 0.691 -0.143 1.00 98.88 110 THR A CA 1
ATOM 868 C C . THR A 1 110 ? 2.841 1.780 -0.309 1.00 98.88 110 THR A C 1
ATOM 870 O O . THR A 1 110 ? 2.942 2.574 -1.244 1.00 98.88 110 THR A O 1
ATOM 873 N N . LEU A 1 111 ? 1.879 1.851 0.609 1.00 98.94 111 LEU A N 1
ATOM 874 C CA . LEU A 1 111 ? 0.805 2.847 0.642 1.00 98.94 111 LEU A CA 1
ATOM 875 C C . LEU A 1 111 ? 1.038 3.793 1.821 1.00 98.94 111 LEU A C 1
ATOM 877 O O . LEU A 1 111 ? 1.106 3.336 2.960 1.00 98.94 111 LEU A O 1
ATOM 881 N N . TYR A 1 112 ? 1.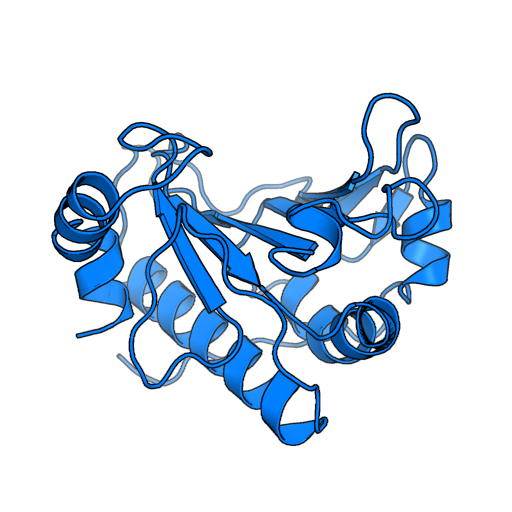171 5.095 1.568 1.00 98.81 112 TYR A N 1
ATOM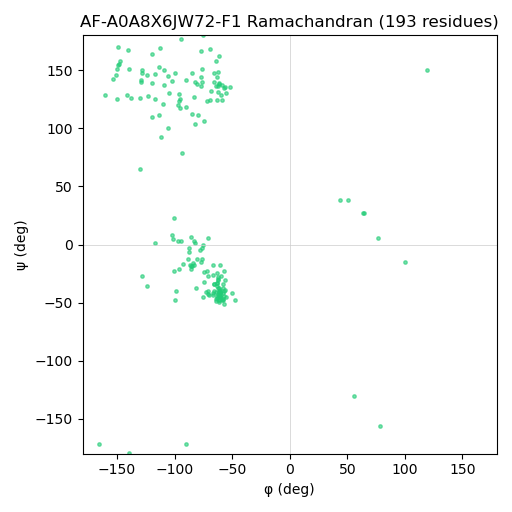 882 C CA . TYR A 1 112 ? 1.420 6.089 2.615 1.00 98.81 112 TYR A CA 1
ATOM 883 C C . TYR A 1 112 ? 0.110 6.750 3.035 1.00 98.81 112 TYR A C 1
ATOM 885 O O . TYR A 1 112 ? -0.540 7.404 2.218 1.00 98.81 112 TYR A O 1
ATOM 893 N N . ILE A 1 113 ? -0.255 6.620 4.310 1.00 98.69 113 ILE A N 1
ATOM 894 C CA . ILE A 1 113 ? -1.488 7.195 4.844 1.00 98.69 113 ILE A CA 1
ATOM 895 C C . ILE A 1 113 ? -1.183 8.542 5.497 1.00 98.69 113 ILE A C 1
ATOM 897 O O . ILE A 1 113 ? -0.259 8.679 6.298 1.00 98.69 113 ILE A O 1
ATOM 901 N N . LYS A 1 114 ? -1.954 9.564 5.122 1.00 98.25 114 LYS A N 1
ATOM 902 C CA . LYS A 1 114 ? -1.865 10.909 5.694 1.00 98.25 114 LYS A CA 1
ATOM 903 C C . LYS A 1 114 ? -3.205 11.284 6.327 1.00 98.25 114 LYS A C 1
ATOM 905 O O . LYS A 1 114 ? -4.227 11.043 5.683 1.00 98.25 114 LYS A O 1
ATOM 910 N N . PRO A 1 115 ? -3.207 11.927 7.507 1.00 98.44 115 PRO A N 1
ATOM 911 C CA . PRO A 1 115 ? -4.404 12.539 8.067 1.00 98.44 115 PRO A CA 1
ATOM 912 C C . PRO A 1 115 ? -5.080 13.470 7.066 1.00 98.44 115 PRO A C 1
ATOM 914 O O . PRO A 1 115 ? -4.410 14.249 6.382 1.00 98.44 115 PRO A O 1
ATOM 917 N N . ASP A 1 116 ? -6.400 13.370 6.963 1.00 98.19 116 ASP A N 1
ATOM 918 C CA . ASP A 1 116 ? -7.191 14.118 5.991 1.00 98.19 116 ASP A CA 1
ATOM 919 C C . ASP A 1 116 ? -7.336 15.594 6.364 1.00 98.19 116 ASP A C 1
ATOM 921 O O . ASP A 1 116 ? -7.344 16.454 5.483 1.00 98.19 116 ASP A O 1
ATOM 925 N N . GLN A 1 117 ? -7.376 15.902 7.660 1.00 97.69 117 GLN A N 1
ATOM 926 C CA . GLN A 1 117 ? -7.597 17.257 8.156 1.00 97.69 117 GLN A CA 1
ATOM 927 C C . GLN A 1 117 ? -6.304 18.082 8.218 1.00 97.69 117 GLN A C 1
ATOM 929 O O . GLN A 1 117 ? -5.228 17.574 8.535 1.00 97.69 117 GLN A O 1
ATOM 934 N N . GLU A 1 118 ? -6.416 19.394 7.990 1.00 97.38 118 GLU A N 1
ATOM 935 C CA . GLU A 1 118 ? -5.295 20.350 8.019 1.00 97.38 118 GLU A CA 1
ATOM 936 C C . GLU A 1 118 ? -4.559 20.368 9.373 1.00 97.38 118 GLU A C 1
ATOM 938 O O . GLU A 1 118 ? -3.331 20.456 9.437 1.00 97.38 118 GLU A O 1
ATOM 943 N N . ASN A 1 119 ? -5.294 20.169 10.472 1.00 97.38 119 ASN A N 1
ATOM 944 C CA . ASN A 1 119 ? -4.746 20.053 11.828 1.00 97.38 119 ASN A CA 1
ATOM 945 C C . ASN A 1 119 ? -3.977 18.734 12.080 1.00 97.38 119 ASN A C 1
ATOM 947 O O . ASN A 1 119 ? -3.541 18.485 13.202 1.00 97.38 119 ASN A O 1
ATOM 951 N N . SER A 1 120 ? -3.789 17.901 11.049 1.00 97.62 120 SER A N 1
ATOM 952 C CA . SER A 1 120 ? -3.117 16.598 11.104 1.00 97.62 120 SER A CA 1
ATOM 953 C C . SER A 1 120 ? -3.820 15.546 11.971 1.00 97.62 120 SER A C 1
ATOM 955 O O . SER A 1 120 ? -3.171 14.627 12.469 1.00 97.62 120 SER A O 1
ATOM 957 N N . GLN A 1 121 ? -5.140 15.652 12.130 1.00 97.88 121 GLN A N 1
ATOM 958 C CA . GLN A 1 121 ? -5.974 14.622 12.748 1.00 97.88 121 GLN A CA 1
ATOM 959 C C . GLN A 1 121 ? -6.682 13.775 11.688 1.00 97.88 121 GLN A C 1
ATOM 961 O O . GLN A 1 121 ? -7.016 14.248 10.602 1.00 97.88 121 GLN A O 1
ATOM 966 N N . TYR A 1 122 ? -6.897 12.503 12.013 1.00 98.62 122 TYR A N 1
ATOM 967 C CA . TYR A 1 122 ? -7.701 11.602 11.198 1.00 98.62 122 TYR A CA 1
ATOM 968 C C . TYR A 1 122 ? -9.183 11.780 11.528 1.00 98.62 122 TYR A C 1
ATOM 970 O O . TYR A 1 122 ? -9.579 11.647 12.688 1.00 98.62 122 TYR A O 1
ATOM 978 N N . SER A 1 123 ? -10.018 12.021 10.519 1.00 98.62 123 SER A N 1
ATOM 979 C CA . SER A 1 123 ? -11.467 11.938 10.687 1.00 98.62 123 SER A CA 1
ATOM 980 C C . SER A 1 123 ? -11.940 10.484 10.721 1.00 98.62 123 SER A C 1
ATOM 982 O O . SER A 1 123 ? -11.376 9.603 10.067 1.00 98.62 123 SER A O 1
ATOM 984 N N . ALA A 1 124 ? -13.040 10.225 11.432 1.00 98.50 124 ALA A N 1
ATOM 985 C CA . ALA A 1 124 ? -13.669 8.903 11.441 1.00 98.50 124 ALA A CA 1
ATOM 986 C C . ALA A 1 124 ? -14.082 8.445 10.027 1.00 98.50 124 ALA A C 1
ATOM 988 O O . ALA A 1 124 ? -13.915 7.278 9.683 1.00 98.50 124 ALA A O 1
ATOM 989 N N . SER A 1 125 ? -14.557 9.370 9.183 1.00 98.31 125 SER A N 1
ATOM 990 C CA . SER A 1 125 ? -14.882 9.105 7.775 1.00 98.31 125 SER A CA 1
ATOM 991 C C . SER A 1 125 ? -13.682 8.648 6.964 1.00 98.31 125 SER A C 1
ATOM 993 O O . SER A 1 125 ? -13.798 7.695 6.195 1.00 98.31 125 SER A O 1
ATOM 995 N N . PHE A 1 126 ? -12.531 9.296 7.136 1.00 98.69 126 PHE A N 1
ATOM 996 C CA . PHE A 1 126 ? -11.322 8.929 6.414 1.00 98.69 126 PHE A CA 1
ATOM 997 C C . PHE A 1 126 ? -10.754 7.593 6.897 1.00 98.69 126 PHE A C 1
ATOM 999 O O . PHE A 1 126 ? -10.343 6.776 6.075 1.00 98.69 126 PHE A O 1
ATOM 1006 N N . LEU A 1 127 ? -10.780 7.332 8.207 1.00 98.81 127 LEU A N 1
ATOM 1007 C CA . LEU A 1 127 ? -10.369 6.042 8.771 1.00 98.81 127 LEU A CA 1
ATOM 1008 C C . LEU A 1 127 ? -11.248 4.902 8.251 1.00 98.81 127 LEU A C 1
ATOM 1010 O O . LEU A 1 127 ? -10.725 3.903 7.763 1.00 98.81 127 LEU A O 1
ATOM 1014 N N . HIS A 1 128 ? -12.572 5.080 8.271 1.00 98.69 128 HIS A N 1
ATOM 1015 C CA . HIS A 1 128 ? -13.514 4.114 7.700 1.00 98.69 128 HIS A CA 1
ATOM 1016 C C . HIS A 1 128 ? -13.248 3.870 6.211 1.00 98.69 128 HIS A C 1
ATOM 1018 O O . HIS A 1 128 ? -13.146 2.724 5.780 1.00 98.69 128 HIS A O 1
ATOM 1024 N N . LYS A 1 129 ? -13.067 4.943 5.431 1.00 98.81 129 LYS A N 1
ATOM 1025 C CA . LYS A 1 129 ? -12.744 4.861 4.000 1.00 98.81 129 LYS A CA 1
ATOM 1026 C C . LYS A 1 129 ? -11.414 4.143 3.753 1.00 98.81 129 LYS A C 1
ATOM 1028 O O . LYS A 1 129 ? -11.323 3.325 2.846 1.00 98.81 129 LYS A O 1
ATOM 1033 N N . THR A 1 130 ? -10.399 4.410 4.572 1.00 98.88 130 THR A N 1
ATOM 1034 C CA . THR A 1 130 ? -9.086 3.756 4.487 1.00 98.88 130 THR A CA 1
ATOM 1035 C C . THR A 1 130 ? -9.198 2.266 4.773 1.00 98.88 130 THR A C 1
ATOM 1037 O O . THR A 1 130 ? -8.736 1.470 3.962 1.00 98.88 130 THR A O 1
ATOM 1040 N N . ARG A 1 131 ? -9.874 1.872 5.858 1.00 98.81 131 ARG A N 1
ATOM 1041 C CA . ARG A 1 131 ? -10.099 0.458 6.192 1.00 98.81 131 ARG A CA 1
ATOM 1042 C C . ARG A 1 131 ? -10.831 -0.284 5.073 1.00 98.81 131 ARG A C 1
ATOM 1044 O O . ARG A 1 131 ? -10.359 -1.323 4.629 1.00 98.81 131 ARG A O 1
ATOM 1051 N N . GLN A 1 132 ? -11.919 0.289 4.561 1.00 98.75 132 GLN A N 1
ATOM 1052 C CA . GLN A 1 132 ? -12.677 -0.294 3.449 1.00 98.75 132 GLN A CA 1
ATOM 1053 C C . GLN A 1 132 ? -11.831 -0.418 2.178 1.00 98.75 132 GLN A C 1
ATOM 1055 O O . GLN A 1 132 ? -11.922 -1.417 1.474 1.00 98.75 132 GLN A O 1
ATOM 1060 N N . PHE A 1 133 ? -10.965 0.561 1.900 1.00 98.88 133 PHE A N 1
ATOM 1061 C CA . PHE A 1 133 ? -10.035 0.482 0.776 1.00 98.88 133 PHE A CA 1
ATOM 1062 C C . PHE A 1 133 ? -9.053 -0.684 0.940 1.00 98.88 133 PHE A C 1
ATOM 1064 O O . PHE A 1 133 ? -8.853 -1.446 -0.002 1.00 98.88 133 PHE A O 1
ATOM 1071 N N . ILE A 1 134 ? -8.487 -0.871 2.138 1.00 98.62 134 ILE A N 1
ATOM 1072 C CA . ILE A 1 134 ? -7.597 -2.002 2.441 1.00 98.62 134 ILE A CA 1
ATOM 1073 C C . ILE A 1 134 ? -8.318 -3.350 2.262 1.00 98.62 134 ILE A C 1
ATOM 1075 O O . ILE A 1 134 ? -7.775 -4.257 1.633 1.00 98.62 134 ILE A O 1
ATOM 1079 N N . GLU A 1 135 ? -9.555 -3.466 2.744 1.00 98.56 135 GLU A N 1
ATOM 1080 C CA . GLU A 1 135 ? -10.388 -4.667 2.583 1.00 98.56 135 GLU A CA 1
ATOM 1081 C C . GLU A 1 135 ? -10.714 -4.956 1.101 1.00 98.56 135 GLU A C 1
ATOM 1083 O O . GLU A 1 135 ? -10.713 -6.117 0.678 1.00 98.56 135 GLU A O 1
ATOM 1088 N N . CYS A 1 136 ? -10.919 -3.918 0.278 1.00 98.75 136 CYS A N 1
ATOM 1089 C CA . CYS A 1 136 ? -11.074 -4.062 -1.174 1.00 98.75 136 CYS A CA 1
ATOM 1090 C C . CYS A 1 136 ? -9.792 -4.566 -1.854 1.00 98.75 136 CYS A C 1
ATOM 1092 O O . CYS A 1 136 ? -9.882 -5.411 -2.744 1.00 98.75 136 CYS A O 1
ATOM 1094 N N . LEU A 1 137 ? -8.610 -4.088 -1.444 1.00 98.88 137 LEU A N 1
ATOM 1095 C CA . LEU A 1 137 ? -7.330 -4.566 -1.985 1.00 98.88 137 LEU A CA 1
ATOM 1096 C C . LEU A 1 137 ? -7.111 -6.056 -1.671 1.00 98.88 137 LEU A C 1
ATOM 1098 O O . LEU A 1 137 ? -6.757 -6.822 -2.566 1.00 98.88 137 LEU A O 1
ATOM 1102 N N . GLU A 1 138 ? -7.359 -6.471 -0.424 1.00 98.81 138 GLU A N 1
ATOM 1103 C CA . GLU A 1 138 ? -7.300 -7.879 0.002 1.00 98.81 138 GLU A CA 1
ATOM 1104 C C . GLU A 1 138 ? -8.243 -8.760 -0.830 1.00 98.81 138 GLU A C 1
ATOM 1106 O O . GLU A 1 138 ? -7.816 -9.761 -1.411 1.00 98.81 138 GLU A O 1
ATOM 1111 N N . SER A 1 139 ? -9.511 -8.348 -0.946 1.00 98.56 139 SER A N 1
ATOM 1112 C CA . SER A 1 139 ? -10.529 -9.087 -1.706 1.00 98.56 139 SER A CA 1
ATOM 1113 C C . SER A 1 139 ? -10.135 -9.217 -3.175 1.00 98.56 139 SER A C 1
ATOM 1115 O O . SER A 1 139 ? -10.164 -10.311 -3.733 1.00 98.56 139 SER A O 1
ATOM 1117 N N . ARG A 1 140 ? -9.663 -8.124 -3.788 1.00 98.75 140 ARG A N 1
ATOM 1118 C CA . ARG A 1 140 ? -9.265 -8.100 -5.198 1.00 98.75 140 ARG A CA 1
ATOM 1119 C C . ARG A 1 140 ? -8.100 -9.042 -5.497 1.00 98.75 140 ARG A C 1
ATOM 1121 O O . ARG A 1 140 ? -8.125 -9.732 -6.516 1.00 98.75 140 ARG A O 1
ATOM 1128 N N . LEU A 1 141 ? -7.089 -9.087 -4.632 1.00 98.81 141 LEU A N 1
ATOM 1129 C CA . LEU A 1 141 ? -5.963 -10.015 -4.785 1.00 98.81 141 LEU A CA 1
ATOM 1130 C C . LEU A 1 141 ? -6.407 -11.471 -4.618 1.00 98.81 141 LEU A C 1
ATOM 1132 O O . LEU A 1 141 ? -5.998 -12.326 -5.407 1.00 98.81 141 LEU A O 1
ATOM 1136 N N . SER A 1 142 ? -7.276 -11.736 -3.640 1.00 98.50 142 SER A N 1
ATOM 1137 C CA . SER A 1 142 ? -7.811 -13.073 -3.385 1.00 98.50 142 SER A CA 1
ATOM 1138 C C . SER A 1 142 ? -8.660 -13.589 -4.551 1.00 98.50 142 SER A C 1
ATOM 1140 O O . SER A 1 142 ? -8.427 -14.696 -5.035 1.00 98.50 142 SER A O 1
ATOM 1142 N N . GLU A 1 143 ? -9.575 -12.767 -5.071 1.00 98.38 143 GLU A N 1
ATOM 1143 C CA . GLU A 1 143 ? -10.435 -13.092 -6.219 1.00 98.38 143 GLU A CA 1
ATOM 1144 C C . GLU A 1 143 ? -9.638 -13.352 -7.505 1.00 98.38 143 GLU A C 1
ATOM 1146 O O . GLU A 1 143 ? -10.040 -14.170 -8.330 1.00 98.38 143 GLU A O 1
ATOM 1151 N N . ASN A 1 144 ? -8.484 -12.697 -7.665 1.00 98.50 144 ASN A N 1
ATOM 1152 C CA . ASN A 1 144 ? -7.578 -12.915 -8.798 1.00 98.50 144 ASN A CA 1
ATOM 1153 C C . ASN A 1 144 ? -6.594 -14.076 -8.573 1.00 98.50 144 ASN A C 1
ATOM 1155 O O . ASN A 1 144 ? -5.696 -14.286 -9.390 1.00 98.50 144 ASN A O 1
ATOM 1159 N N . GLY A 1 145 ? -6.732 -14.830 -7.476 1.00 98.31 145 GLY A N 1
ATOM 1160 C CA . GLY A 1 145 ? -5.887 -15.986 -7.182 1.00 98.31 145 GLY A CA 1
ATOM 1161 C C . GLY A 1 145 ? -4.413 -15.632 -6.980 1.00 98.31 145 GLY A C 1
ATOM 1162 O O . GLY A 1 145 ? -3.539 -16.460 -7.244 1.00 98.31 145 GLY A O 1
ATOM 1163 N N . VAL A 1 146 ? -4.113 -14.404 -6.545 1.00 98.62 146 VAL A N 1
ATOM 1164 C CA . VAL A 1 146 ? -2.736 -13.984 -6.272 1.00 98.62 146 VAL A CA 1
ATOM 1165 C C . VAL A 1 146 ? -2.220 -14.735 -5.047 1.00 98.62 146 VAL A C 1
ATOM 1167 O O . VAL A 1 146 ? -2.880 -14.793 -4.012 1.00 98.62 146 VAL A O 1
ATOM 1170 N N . ILE A 1 147 ? -1.022 -15.306 -5.141 1.00 98.62 147 ILE A N 1
ATOM 1171 C CA . ILE A 1 147 ? -0.378 -15.985 -4.012 1.00 98.62 147 ILE A CA 1
ATOM 1172 C C . ILE A 1 147 ? 0.276 -14.934 -3.105 1.00 98.62 147 ILE A C 1
ATOM 1174 O O . ILE A 1 147 ? 0.888 -13.981 -3.590 1.00 98.62 147 ILE A O 1
ATOM 1178 N N . SER A 1 148 ? 0.153 -15.096 -1.787 1.00 98.56 148 SER A N 1
ATOM 1179 C CA . SER A 1 148 ? 0.781 -14.214 -0.796 1.00 98.56 148 SER A CA 1
ATOM 1180 C C . SER A 1 148 ? 2.310 -14.259 -0.870 1.00 98.56 148 SER A C 1
ATOM 1182 O O . SER A 1 148 ? 2.905 -15.314 -1.097 1.00 98.56 148 SER A O 1
ATOM 1184 N N . GLY A 1 149 ? 2.951 -13.115 -0.644 1.00 98.50 149 GLY A N 1
ATOM 1185 C CA . GLY A 1 149 ? 4.405 -12.994 -0.530 1.00 98.50 149 GLY A CA 1
ATOM 1186 C C . GLY A 1 149 ? 4.905 -13.169 0.901 1.00 98.50 149 GLY A C 1
ATOM 1187 O O . GLY A 1 149 ? 4.148 -13.492 1.815 1.00 98.50 149 GLY A O 1
ATOM 1188 N N . GLN A 1 150 ? 6.191 -12.898 1.113 1.00 98.25 150 GLN A N 1
ATOM 1189 C CA . GLN A 1 150 ? 6.781 -12.894 2.449 1.00 98.25 150 GLN A CA 1
ATOM 1190 C C . GLN A 1 150 ? 6.461 -11.581 3.177 1.00 98.25 150 GLN A C 1
ATOM 1192 O O . GLN A 1 150 ? 6.996 -10.531 2.826 1.00 98.25 150 GLN A O 1
ATOM 1197 N N . CYS A 1 151 ? 5.636 -11.631 4.225 1.00 97.50 151 CYS A N 1
ATOM 1198 C CA . CYS A 1 151 ? 5.427 -10.469 5.089 1.00 97.50 151 CYS A CA 1
ATOM 1199 C C . CYS A 1 151 ? 6.774 -9.990 5.678 1.00 97.50 151 CYS A C 1
ATOM 1201 O O . CYS A 1 151 ? 7.560 -10.816 6.149 1.00 97.50 151 CYS A O 1
ATOM 1203 N N . PRO A 1 152 ? 7.075 -8.678 5.680 1.00 96.31 152 PRO A N 1
ATOM 1204 C CA . PRO A 1 152 ? 8.269 -8.156 6.333 1.00 96.31 152 PRO A CA 1
ATOM 1205 C C . PRO A 1 152 ? 8.256 -8.433 7.836 1.00 96.31 152 PRO A C 1
ATOM 1207 O O . PRO A 1 152 ? 7.269 -8.144 8.507 1.00 96.31 152 PRO A O 1
ATOM 1210 N N . GLU A 1 153 ? 9.399 -8.832 8.397 1.00 96.12 153 GLU A N 1
ATOM 1211 C CA . GLU A 1 153 ? 9.573 -8.955 9.858 1.00 96.12 153 GLU A CA 1
ATOM 1212 C C . GLU A 1 153 ? 9.369 -7.628 10.613 1.00 96.12 153 GLU A C 1
ATOM 1214 O O . GLU A 1 153 ? 9.187 -7.616 11.831 1.00 96.12 153 GLU A O 1
ATOM 1219 N N . SER A 1 154 ? 9.422 -6.497 9.901 1.00 96.31 154 SER A N 1
ATOM 1220 C CA . SER A 1 154 ? 9.201 -5.165 10.462 1.00 96.31 154 SER A CA 1
ATOM 1221 C C . SER A 1 154 ? 7.748 -4.816 10.728 1.00 96.31 154 SER A C 1
ATOM 1223 O O . SER A 1 154 ? 7.498 -3.828 11.422 1.00 96.31 154 SER A O 1
ATOM 1225 N N . ASP A 1 155 ? 6.825 -5.581 10.164 1.00 98.25 155 ASP A N 1
ATOM 1226 C CA . ASP A 1 155 ? 5.420 -5.229 10.080 1.00 98.25 155 ASP A CA 1
ATOM 1227 C C . ASP A 1 155 ? 4.550 -6.156 10.934 1.00 98.25 155 ASP A C 1
ATOM 1229 O O . ASP A 1 155 ? 4.992 -7.192 11.438 1.00 98.25 155 ASP A O 1
ATOM 1233 N N . VAL A 1 156 ? 3.285 -5.768 11.086 1.00 98.50 156 VAL A N 1
ATOM 1234 C CA . VAL A 1 156 ? 2.238 -6.566 11.729 1.00 98.50 156 VAL A CA 1
ATOM 1235 C C . VAL A 1 156 ? 1.013 -6.656 10.831 1.00 98.50 156 VAL A C 1
ATOM 1237 O O . VAL A 1 156 ? 0.732 -5.739 10.061 1.00 98.50 156 VAL A O 1
ATOM 1240 N N . HIS A 1 157 ? 0.277 -7.754 10.929 1.00 98.44 157 HIS A N 1
ATOM 1241 C CA . HIS A 1 157 ? -1.004 -7.929 10.255 1.00 98.44 157 HIS A CA 1
ATOM 1242 C C . HIS A 1 157 ? -1.904 -8.852 11.091 1.00 98.44 157 HIS A C 1
ATOM 1244 O O . HIS A 1 157 ? -1.384 -9.688 11.843 1.00 98.44 157 HIS A O 1
ATOM 1250 N N . PRO A 1 158 ? -3.236 -8.704 11.010 1.00 98.25 158 PRO A N 1
ATOM 1251 C CA . PRO A 1 158 ? -4.168 -9.651 11.599 1.00 98.25 158 PRO A CA 1
ATOM 1252 C C . PRO A 1 158 ? -4.268 -10.913 10.726 1.00 98.25 158 PRO A C 1
ATOM 1254 O O . PRO A 1 158 ? -3.848 -10.933 9.567 1.00 98.25 158 PRO A O 1
ATOM 1257 N N . GLU A 1 159 ? -4.857 -11.981 11.262 1.00 97.31 159 GLU A N 1
ATOM 1258 C CA . GLU A 1 159 ? -4.954 -13.274 10.565 1.00 97.31 159 GLU A CA 1
ATOM 1259 C C . GLU A 1 159 ? -5.774 -13.218 9.266 1.00 97.31 159 GLU A C 1
ATOM 1261 O O . GLU A 1 159 ? -5.553 -14.017 8.348 1.00 97.31 159 GLU A O 1
ATOM 1266 N N . ASN A 1 160 ? -6.730 -12.290 9.179 1.00 97.12 160 ASN A N 1
ATOM 1267 C CA . ASN A 1 160 ? -7.593 -12.104 8.016 1.00 97.12 160 ASN A CA 1
ATOM 1268 C C . ASN A 1 160 ? -6.936 -11.303 6.881 1.00 97.12 160 ASN A C 1
ATOM 1270 O O . ASN A 1 160 ? -7.476 -11.320 5.780 1.00 97.12 160 ASN A O 1
ATOM 1274 N N . TRP A 1 161 ? -5.793 -10.647 7.106 1.00 98.56 161 TRP A N 1
ATOM 1275 C CA . TRP A 1 161 ? -5.015 -10.025 6.030 1.00 98.56 161 TRP A CA 1
ATOM 1276 C C . TRP A 1 161 ? -4.000 -11.029 5.492 1.00 98.56 161 TRP A C 1
ATOM 1278 O O . TRP A 1 161 ? -3.144 -11.520 6.234 1.00 98.56 161 TRP A O 1
ATOM 1288 N N . LYS A 1 162 ? -4.127 -11.377 4.209 1.00 98.69 162 LYS A N 1
ATOM 1289 C CA . LYS A 1 162 ? -3.255 -12.349 3.535 1.00 98.69 162 LYS A CA 1
ATOM 1290 C C . LYS A 1 162 ? -2.116 -11.682 2.773 1.00 98.69 162 LYS A C 1
ATOM 1292 O O . LYS A 1 162 ? -1.108 -12.340 2.518 1.00 98.69 162 LYS A O 1
ATOM 1297 N N . TYR A 1 163 ? -2.256 -10.403 2.431 1.00 98.81 163 TYR A N 1
ATOM 1298 C CA . TYR A 1 163 ? -1.285 -9.659 1.627 1.00 98.81 163 TYR A CA 1
ATOM 1299 C C . TYR A 1 163 ? -0.798 -8.388 2.328 1.00 98.81 163 TYR A C 1
ATOM 1301 O O . TYR A 1 163 ? 0.366 -8.011 2.175 1.00 98.81 163 TYR A O 1
ATOM 1309 N N . LEU A 1 164 ? -1.679 -7.714 3.067 1.00 98.81 164 LEU A N 1
ATOM 1310 C CA . LEU A 1 164 ? -1.434 -6.436 3.718 1.00 98.81 164 LEU A CA 1
ATOM 1311 C C . LEU A 1 164 ? -0.715 -6.608 5.046 1.00 98.81 164 LEU A C 1
ATOM 1313 O O . LEU A 1 164 ? -1.043 -7.465 5.861 1.00 98.81 164 LEU A O 1
ATOM 1317 N N . SER A 1 165 ? 0.228 -5.708 5.285 1.00 98.81 165 SER A N 1
ATOM 1318 C CA . SER A 1 165 ? 0.916 -5.554 6.557 1.00 98.81 165 SER A CA 1
ATOM 1319 C C . SER A 1 165 ? 1.097 -4.076 6.877 1.00 98.81 165 SER A C 1
ATOM 1321 O O . SER A 1 165 ? 1.154 -3.233 5.982 1.00 98.81 165 SER A O 1
ATOM 1323 N N . TYR A 1 166 ? 1.148 -3.738 8.157 1.00 98.81 166 TYR A N 1
ATOM 1324 C CA . TYR A 1 166 ? 1.208 -2.368 8.646 1.00 98.81 166 TYR A CA 1
ATOM 1325 C C . TYR A 1 166 ? 2.506 -2.092 9.395 1.00 98.81 166 TYR A C 1
ATOM 1327 O O . TYR A 1 166 ? 3.026 -2.940 10.127 1.00 98.81 166 TYR A O 1
ATOM 1335 N N . ARG A 1 167 ? 2.977 -0.848 9.270 1.00 98.19 167 ARG A N 1
ATOM 1336 C CA . ARG A 1 167 ? 4.041 -0.302 10.105 1.00 98.19 167 ARG A CA 1
ATOM 1337 C C . ARG A 1 167 ? 3.945 1.221 10.216 1.00 98.19 167 ARG A C 1
ATOM 1339 O O . ARG A 1 167 ? 3.724 1.889 9.212 1.00 98.19 167 ARG A O 1
ATOM 1346 N N . ASN A 1 168 ? 4.238 1.786 11.391 1.00 98.50 168 ASN A N 1
ATOM 1347 C CA . ASN A 1 168 ? 4.436 3.233 11.552 1.00 98.50 168 ASN A CA 1
ATOM 1348 C C . ASN A 1 168 ? 5.926 3.604 11.474 1.00 98.50 168 ASN A C 1
ATOM 1350 O O . ASN A 1 168 ? 6.714 3.179 12.316 1.00 98.50 168 ASN A O 1
ATOM 1354 N N . GLU A 1 169 ? 6.353 4.406 10.499 1.00 97.06 169 GLU A N 1
ATOM 1355 C CA . GLU A 1 169 ? 7.782 4.709 10.318 1.00 97.06 169 GLU A CA 1
ATOM 1356 C C . GLU A 1 169 ? 8.399 5.710 11.298 1.00 97.06 169 GLU A C 1
ATOM 1358 O O . GLU A 1 169 ? 9.624 5.793 11.348 1.00 97.06 169 GLU A O 1
ATOM 1363 N N . LEU A 1 170 ? 7.593 6.435 12.077 1.00 96.50 170 LEU A N 1
ATOM 1364 C CA . LEU A 1 170 ? 8.096 7.336 13.119 1.00 96.50 170 LEU A CA 1
ATOM 1365 C C . LEU A 1 170 ? 8.352 6.604 14.442 1.00 96.50 170 LEU A C 1
ATOM 1367 O O . LEU A 1 170 ? 9.111 7.097 15.272 1.00 96.50 170 LEU A O 1
ATOM 1371 N N . ARG A 1 171 ? 7.721 5.442 14.642 1.00 93.44 171 ARG A N 1
ATOM 1372 C CA . ARG A 1 171 ? 7.793 4.654 15.885 1.00 93.44 171 ARG A CA 1
ATOM 1373 C C . ARG A 1 171 ? 8.424 3.275 15.713 1.00 93.44 171 ARG A C 1
ATOM 1375 O O . ARG A 1 171 ? 8.529 2.522 16.673 1.00 93.44 171 ARG A O 1
ATOM 1382 N N . SER A 1 172 ? 8.869 2.933 14.505 1.00 94.56 172 SER A N 1
ATOM 1383 C CA . SER A 1 172 ? 9.461 1.625 14.231 1.00 94.56 172 SER A CA 1
ATOM 1384 C C . SER A 1 172 ? 10.535 1.662 13.140 1.00 94.56 172 SER A C 1
ATOM 1386 O O . SER A 1 172 ? 10.537 2.523 12.252 1.00 94.56 172 SER A O 1
ATOM 1388 N N . GLY A 1 173 ? 11.441 0.688 13.187 1.00 90.69 173 GLY A N 1
ATOM 1389 C CA . GLY A 1 173 ? 12.516 0.480 12.223 1.00 90.69 173 GLY A CA 1
ATOM 1390 C C . GLY A 1 173 ? 12.161 -0.512 11.115 1.00 90.69 173 GLY A C 1
ATOM 1391 O O . GLY A 1 173 ? 11.084 -1.108 11.075 1.00 90.69 173 GLY A O 1
ATOM 1392 N N . ARG A 1 174 ? 13.093 -0.679 10.173 1.00 88.06 174 ARG A N 1
ATOM 1393 C CA . ARG A 1 174 ? 12.989 -1.625 9.046 1.00 88.06 174 ARG A CA 1
ATOM 1394 C C . ARG A 1 174 ? 13.514 -3.027 9.365 1.00 88.06 174 ARG A C 1
ATOM 1396 O O . ARG A 1 174 ? 13.265 -3.928 8.568 1.00 88.06 174 ARG A O 1
ATOM 1403 N N . ASP A 1 175 ? 14.223 -3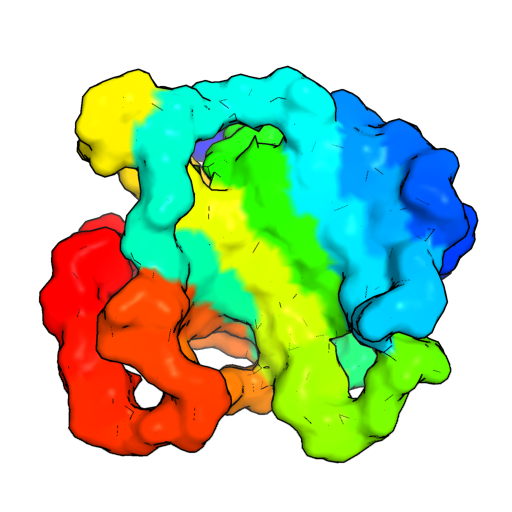.169 10.478 1.00 83.00 175 ASP A N 1
ATOM 1404 C CA . ASP A 1 175 ? 14.943 -4.390 10.856 1.00 83.00 175 ASP A CA 1
ATOM 1405 C C . ASP A 1 175 ? 14.045 -5.379 11.619 1.00 83.00 175 ASP A C 1
ATOM 1407 O O . ASP A 1 175 ? 14.323 -6.573 11.652 1.00 83.00 175 ASP A O 1
ATOM 1411 N N . GLY A 1 176 ? 12.917 -4.891 12.146 1.00 84.19 176 GLY A N 1
ATOM 1412 C CA . GLY A 1 176 ? 11.877 -5.690 12.791 1.00 84.19 176 GLY A CA 1
ATOM 1413 C C . GLY A 1 176 ? 12.193 -6.120 14.217 1.00 84.19 176 GLY A C 1
ATOM 1414 O O . GLY A 1 176 ? 12.929 -5.442 14.930 1.00 84.19 176 GLY A O 1
ATOM 1415 N N . GLY A 1 177 ? 11.558 -7.213 14.646 1.00 89.31 177 GLY A N 1
ATOM 1416 C CA . GLY A 1 177 ? 11.702 -7.794 15.985 1.00 89.31 177 GLY A CA 1
ATOM 1417 C C . GLY A 1 177 ? 10.393 -7.844 16.776 1.00 89.31 177 GLY A C 1
ATOM 1418 O O . GLY A 1 177 ? 9.515 -6.997 16.616 1.00 89.31 177 GLY A O 1
ATOM 1419 N N . GLU A 1 178 ? 10.259 -8.835 17.662 1.00 91.25 178 GLU A N 1
ATOM 1420 C CA . GLU A 1 178 ? 8.990 -9.089 18.363 1.00 91.25 178 GLU A CA 1
ATOM 1421 C C . GLU A 1 178 ? 8.553 -7.921 19.252 1.00 91.25 178 GLU A C 1
ATOM 1423 O O . GLU A 1 178 ? 7.377 -7.576 19.275 1.00 91.25 178 GLU A O 1
ATOM 1428 N N . MET A 1 179 ? 9.496 -7.248 19.918 1.00 93.50 179 MET A N 1
ATOM 1429 C CA . MET A 1 179 ? 9.191 -6.068 20.734 1.00 93.50 179 MET A CA 1
ATOM 1430 C C . MET A 1 179 ? 8.600 -4.929 19.889 1.00 93.50 179 MET A C 1
ATOM 1432 O O . MET A 1 179 ? 7.640 -4.283 20.301 1.00 93.50 179 MET A O 1
ATOM 1436 N N . GLN A 1 180 ? 9.130 -4.724 18.678 1.00 96.06 180 GLN A N 1
ATOM 1437 C CA . GLN A 1 180 ? 8.587 -3.755 17.728 1.00 96.06 180 GLN A CA 1
ATOM 1438 C C . GLN A 1 180 ? 7.196 -4.180 17.248 1.00 96.06 180 GLN A C 1
ATOM 1440 O O . GLN A 1 180 ? 6.297 -3.346 17.184 1.00 96.06 180 GLN A O 1
ATOM 1445 N N . ARG A 1 181 ? 6.999 -5.465 16.931 1.00 96.56 181 ARG A N 1
ATOM 1446 C CA . ARG A 1 181 ? 5.688 -5.984 16.520 1.00 96.56 181 ARG A CA 1
ATOM 1447 C C . ARG A 1 181 ? 4.643 -5.801 17.615 1.00 96.56 181 ARG A C 1
ATOM 1449 O O . ARG A 1 181 ? 3.535 -5.372 17.315 1.00 96.56 181 ARG A O 1
ATOM 1456 N N . GLN A 1 182 ? 4.993 -6.044 18.874 1.00 96.19 182 GLN A N 1
ATOM 1457 C CA . GLN A 1 182 ? 4.076 -5.814 19.986 1.00 96.19 182 GLN A CA 1
ATOM 1458 C C . GLN A 1 182 ? 3.662 -4.340 20.090 1.00 96.19 182 GLN A C 1
ATOM 1460 O O . GLN A 1 182 ? 2.470 -4.052 20.125 1.00 96.19 182 GLN A O 1
ATOM 1465 N N . ALA A 1 183 ? 4.619 -3.409 20.023 1.00 97.19 183 ALA A N 1
ATOM 1466 C CA . ALA A 1 183 ? 4.315 -1.977 20.018 1.00 97.19 183 ALA A CA 1
ATOM 1467 C C . ALA A 1 183 ? 3.445 -1.565 18.815 1.00 97.19 183 ALA A C 1
ATOM 1469 O O . ALA A 1 183 ? 2.511 -0.783 18.962 1.00 97.19 183 ALA A O 1
ATOM 1470 N N . LEU A 1 184 ? 3.702 -2.131 17.629 1.00 98.25 184 LEU A N 1
ATOM 1471 C CA . LEU A 1 184 ? 2.905 -1.870 16.428 1.00 98.25 184 LEU A CA 1
ATOM 1472 C C . LEU A 1 184 ? 1.465 -2.390 16.536 1.00 98.25 184 LEU A C 1
ATOM 1474 O O . LEU A 1 184 ? 0.565 -1.750 15.997 1.00 98.25 184 LEU A O 1
ATOM 1478 N N . ARG A 1 185 ? 1.226 -3.511 17.232 1.00 98.31 185 ARG A N 1
ATOM 1479 C CA . ARG A 1 185 ? -0.135 -4.020 17.497 1.00 98.31 185 ARG A CA 1
ATOM 1480 C C . ARG A 1 185 ? -0.932 -3.095 18.420 1.00 98.31 185 ARG A C 1
ATOM 1482 O O . ARG A 1 185 ? -2.154 -3.070 18.345 1.00 98.31 185 ARG A O 1
ATOM 1489 N N . GLU A 1 186 ? -0.249 -2.320 19.258 1.00 98.19 186 GLU A N 1
ATOM 1490 C CA . GLU A 1 186 ? -0.859 -1.362 20.186 1.00 98.19 186 GLU A CA 1
ATOM 1491 C C . GLU A 1 186 ? -1.088 0.026 19.559 1.00 98.19 186 GLU A C 1
ATOM 1493 O O . GLU A 1 186 ? -1.742 0.878 20.166 1.00 98.19 186 GLU A O 1
ATOM 1498 N N . GLU A 1 187 ? -0.608 0.260 18.331 1.00 98.38 187 GLU A N 1
ATOM 1499 C CA . GLU A 1 187 ? -0.804 1.521 17.612 1.00 98.38 187 GLU A CA 1
ATOM 1500 C C . GLU A 1 187 ? -2.298 1.833 17.429 1.00 98.38 187 GLU A C 1
ATOM 1502 O O . GLU A 1 187 ? -3.013 1.043 16.803 1.00 98.38 187 GLU A O 1
ATOM 1507 N N . PRO A 1 188 ? -2.789 3.007 17.875 1.00 98.50 188 PRO A N 1
ATOM 1508 C CA . PRO A 1 188 ? -4.209 3.343 17.775 1.00 98.50 188 PRO A CA 1
ATOM 1509 C C . PRO A 1 188 ? -4.742 3.276 16.343 1.00 98.50 188 PRO A C 1
ATOM 1511 O O . PRO A 1 188 ? -5.846 2.788 16.114 1.00 98.50 188 PRO A O 1
ATOM 1514 N N . PHE A 1 189 ? -3.940 3.726 15.371 1.00 98.75 189 PHE A N 1
ATOM 1515 C CA . PHE A 1 189 ? -4.291 3.638 13.957 1.00 98.75 189 PHE A CA 1
ATOM 1516 C C . PHE A 1 189 ? -4.474 2.179 13.524 1.00 98.75 189 PHE A C 1
ATOM 1518 O O . PHE A 1 189 ? -5.505 1.844 12.955 1.00 98.75 189 PHE A O 1
ATOM 1525 N N . TYR A 1 190 ? -3.523 1.296 13.845 1.00 98.81 190 TYR A N 1
ATOM 1526 C CA . TYR A 1 190 ? -3.589 -0.119 13.473 1.00 98.81 190 TYR A CA 1
ATOM 1527 C C . TYR A 1 190 ? -4.814 -0.821 14.061 1.00 98.81 190 TYR A C 1
ATOM 1529 O O . TYR A 1 190 ? -5.526 -1.527 13.345 1.00 98.81 190 TYR A O 1
ATOM 1537 N N . ARG A 1 191 ? -5.104 -0.571 15.341 1.00 98.69 191 ARG A N 1
ATOM 1538 C CA . ARG A 1 191 ? -6.277 -1.134 16.017 1.00 98.69 191 ARG A CA 1
ATOM 1539 C C . ARG A 1 191 ? -7.575 -0.700 15.339 1.00 98.69 191 ARG A C 1
ATOM 1541 O O . ARG A 1 191 ? -8.400 -1.541 15.019 1.00 98.69 191 ARG A O 1
ATOM 1548 N N . LEU A 1 192 ? -7.715 0.580 14.981 1.00 98.62 192 LEU A N 1
ATOM 1549 C CA . LEU A 1 192 ? -8.891 1.080 14.247 1.00 98.62 192 LEU A CA 1
ATOM 1550 C C . LEU A 1 192 ? -9.055 0.460 12.846 1.00 98.62 192 LEU A C 1
ATOM 1552 O O . LEU A 1 192 ? -10.166 0.417 12.309 1.00 98.62 192 LEU A O 1
ATOM 1556 N N . MET A 1 193 ? -7.965 -0.016 12.239 1.00 98.62 193 MET A N 1
ATOM 1557 C CA . MET A 1 193 ? -8.001 -0.690 10.938 1.00 98.62 193 MET A CA 1
ATOM 1558 C C . MET A 1 193 ? -8.365 -2.176 11.035 1.00 98.62 193 MET A C 1
ATOM 1560 O O . MET A 1 193 ? -8.717 -2.759 10.013 1.00 98.62 193 MET A O 1
ATOM 1564 N N . THR A 1 194 ? -8.266 -2.795 12.214 1.00 97.69 194 THR A N 1
ATOM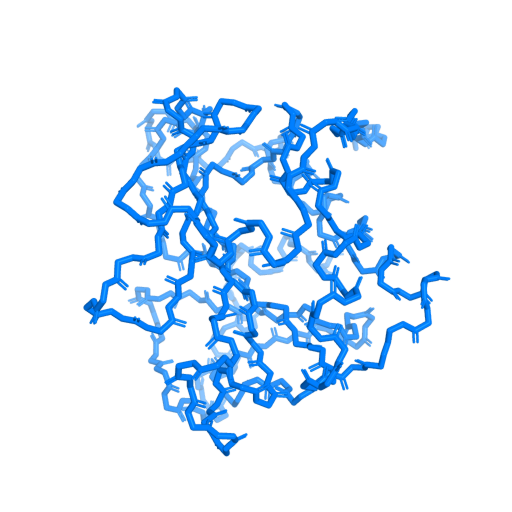 1565 C CA . THR A 1 194 ? -8.285 -4.264 12.348 1.00 97.69 194 THR A CA 1
ATOM 1566 C C . THR A 1 194 ? -9.290 -4.801 13.367 1.00 97.69 194 THR A C 1
ATOM 1568 O O . THR A 1 194 ? -9.783 -5.911 13.174 1.00 97.69 194 THR A O 1
ATOM 1571 N N . GLU A 1 195 ? -9.642 -4.024 14.391 1.00 94.44 195 GLU A N 1
ATOM 1572 C CA . GLU A 1 195 ? -10.639 -4.346 15.429 1.00 94.44 195 GLU A CA 1
ATOM 1573 C C . GLU A 1 195 ? -12.009 -3.764 15.068 1.00 94.44 195 GLU A C 1
ATOM 1575 O O . GLU A 1 195 ? -13.007 -4.513 15.109 1.00 94.44 195 GLU A O 1
#

Foldseek 3Di:
DDQDDWQFDDPFDFPVVLCVCDPWDDDLQWTWHDYPPDQKIKTAHVDQQAQADFQQKKKFFFFALVCQRVLCVLCRRLVSTPLNQFRIKIFGNQVPDDCPDPCRQTSRIMTGHFARDNNRHHDPVSLSSNLSSLVVSQVSCVVSVIHGGDDQLFWDDDPSRRTMTIDGRVQTDRNHDPVNRVVRCVPPSNVSSHD

Sequence (195 aa):
MPVSHFKEALDVPDYSGMRQSGFFAMSQGFQLNNHGYDVFIHARRESPQSQGKFAGDKFHISVLRDMVPQAFQALSGLLFSEDSPVDKWKVTDMEKVVQQARVSLGAQFTLYIKPDQENSQYSASFLHKTRQFIECLESRLSENGVISGQCPESDVHPENWKYLSYRNELRSGRDGGEMQRQALREEPFYRLMTE

Organism: NCBI:txid909945